Protein AF-A0A5C7PSC1-F1 (afdb_monomer_lite)

pLDDT: mean 78.49, std 18.17, range [40.88, 98.44]

Foldseek 3Di:
DDDPPQPFDADDCPDPNLVVQLVVCVVCVVLQVVPDDSVRLSVVLVVLLVVLCVVPRGDSDPVVSSVVSVVSSVVVVVVSSVVSVVVVVVVVVCVVVPPDPPDDPPPPPPPDPDPPCVVVVVVVLLVPDDPLLVLLVVCLVPDDPVVVVLLVCCLDPVNVPPLVNQQVSCVVSVHPRPDRSNVSNVVSVVD

Structure (mmCIF, N/CA/C/O backbone):
data_AF-A0A5C7PSC1-F1
#
_entry.id   AF-A0A5C7PSC1-F1
#
loop_
_atom_site.group_PDB
_atom_site.id
_atom_site.type_symbol
_atom_site.label_atom_id
_atom_site.label_alt_id
_atom_site.label_comp_id
_atom_site.label_asym_id
_atom_site.label_entity_id
_atom_site.label_seq_id
_atom_site.pdbx_PDB_ins_code
_atom_site.Cartn_x
_atom_site.Cartn_y
_atom_site.Cartn_z
_atom_site.occupancy
_atom_site.B_iso_or_equiv
_atom_site.auth_seq_id
_atom_site.auth_comp_id
_atom_site.auth_asym_id
_atom_site.auth_atom_id
_atom_site.pdbx_PDB_model_num
ATOM 1 N N . MET A 1 1 ? 24.864 8.557 -46.687 1.00 45.19 1 MET A N 1
ATOM 2 C CA . MET A 1 1 ? 23.799 8.698 -45.670 1.00 45.19 1 MET A CA 1
ATOM 3 C C . MET A 1 1 ? 23.616 7.345 -44.995 1.00 45.19 1 MET A C 1
ATOM 5 O O . MET A 1 1 ? 23.120 6.427 -45.629 1.00 45.19 1 MET A O 1
ATOM 9 N N . SER A 1 2 ? 24.142 7.179 -43.777 1.00 45.31 2 SER A N 1
ATOM 10 C CA . SER A 1 2 ? 24.087 5.905 -43.047 1.00 45.31 2 SER A CA 1
ATOM 11 C C . SER A 1 2 ? 22.681 5.708 -42.486 1.00 45.31 2 SER A C 1
ATOM 13 O O . SER A 1 2 ? 22.219 6.506 -41.669 1.00 45.31 2 SER A O 1
ATOM 15 N N . ASN A 1 3 ? 21.987 4.685 -42.978 1.00 46.28 3 ASN A N 1
ATOM 16 C CA . ASN A 1 3 ? 20.640 4.323 -42.565 1.00 46.28 3 ASN A CA 1
ATOM 17 C C . ASN A 1 3 ? 20.730 3.750 -41.139 1.00 46.28 3 ASN A C 1
ATOM 19 O O . ASN A 1 3 ? 21.005 2.565 -40.950 1.00 46.28 3 ASN A O 1
ATOM 23 N N . LYS A 1 4 ? 20.605 4.606 -40.113 1.00 57.72 4 LYS A N 1
ATOM 24 C CA . LYS A 1 4 ? 20.507 4.164 -38.717 1.00 57.72 4 LYS A CA 1
ATOM 25 C C . LYS A 1 4 ? 19.192 3.403 -38.580 1.00 57.72 4 LYS A C 1
ATOM 27 O O . LYS A 1 4 ? 18.150 4.005 -38.348 1.00 57.72 4 LYS A O 1
ATOM 32 N N . ILE A 1 5 ? 19.250 2.083 -38.730 1.00 59.00 5 ILE A N 1
ATOM 33 C CA . ILE A 1 5 ? 18.168 1.183 -38.337 1.00 59.00 5 ILE A CA 1
ATOM 34 C C . ILE A 1 5 ? 17.919 1.463 -36.853 1.00 59.00 5 ILE A C 1
ATOM 36 O O . ILE A 1 5 ? 18.736 1.098 -36.004 1.00 59.00 5 ILE A O 1
ATOM 40 N N . ALA A 1 6 ? 16.844 2.192 -36.548 1.00 61.94 6 ALA A N 1
ATOM 41 C CA . ALA A 1 6 ? 16.422 2.444 -35.182 1.00 61.94 6 ALA A CA 1
ATOM 42 C C . ALA A 1 6 ? 16.201 1.078 -34.528 1.00 61.94 6 ALA A C 1
ATOM 44 O O . ALA A 1 6 ? 15.316 0.319 -34.932 1.00 61.94 6 ALA A O 1
ATOM 45 N N . ARG A 1 7 ? 17.078 0.713 -33.587 1.00 62.09 7 ARG A N 1
ATOM 46 C CA . ARG A 1 7 ? 16.967 -0.543 -32.846 1.00 62.09 7 ARG A CA 1
ATOM 47 C C . ARG A 1 7 ? 15.686 -0.457 -32.026 1.00 62.09 7 ARG A C 1
ATOM 49 O O . ARG A 1 7 ? 15.674 0.197 -30.990 1.00 62.09 7 ARG A O 1
ATOM 56 N N . LYS A 1 8 ? 14.614 -1.078 -32.520 1.00 74.75 8 LYS A N 1
ATOM 57 C CA . LYS A 1 8 ? 13.349 -1.208 -31.793 1.00 74.75 8 LYS A CA 1
ATOM 58 C C . LYS A 1 8 ? 13.649 -1.895 -30.463 1.00 74.75 8 LYS A C 1
ATOM 60 O O . LYS A 1 8 ? 14.211 -2.991 -30.452 1.00 74.75 8 LYS A O 1
ATOM 65 N N . TYR A 1 9 ? 13.346 -1.222 -29.360 1.00 82.25 9 TYR A N 1
ATOM 66 C CA . TYR A 1 9 ? 13.547 -1.787 -28.035 1.00 82.25 9 TYR A CA 1
ATOM 67 C C . TYR A 1 9 ? 12.457 -2.826 -27.770 1.00 82.25 9 TYR A C 1
ATOM 69 O O . TYR A 1 9 ? 11.272 -2.516 -27.870 1.00 82.25 9 TYR A O 1
ATOM 77 N N . LEU A 1 10 ? 12.867 -4.056 -27.449 1.00 87.00 10 LEU A N 1
ATOM 78 C CA . LEU A 1 10 ? 11.958 -5.110 -27.015 1.00 87.00 10 LEU A CA 1
ATOM 79 C C . LEU A 1 10 ? 12.010 -5.182 -25.481 1.00 87.00 10 LEU A C 1
ATOM 81 O O . LEU A 1 10 ? 13.060 -5.549 -24.939 1.00 87.00 10 LEU A O 1
ATOM 85 N N . PRO A 1 11 ? 10.928 -4.825 -24.773 1.00 91.06 11 PRO A N 1
ATOM 86 C CA . PRO A 1 11 ? 10.928 -4.847 -23.320 1.00 91.06 11 PRO A CA 1
ATOM 87 C C . PRO A 1 11 ? 11.053 -6.284 -22.802 1.00 91.06 11 PRO A C 1
ATOM 89 O O . PRO A 1 11 ? 10.447 -7.213 -23.336 1.00 91.06 11 PRO A O 1
ATOM 92 N N . ARG A 1 12 ? 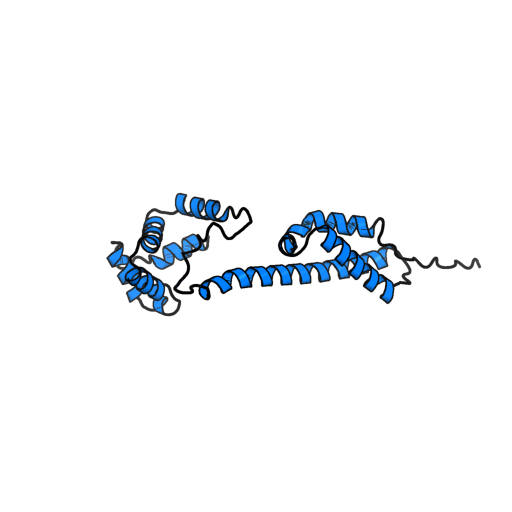11.826 -6.462 -21.728 1.00 94.38 12 ARG A N 1
ATOM 93 C CA . ARG A 1 12 ? 11.921 -7.708 -20.953 1.00 94.38 12 ARG A CA 1
ATOM 94 C C . ARG A 1 12 ? 11.647 -7.384 -19.491 1.00 94.38 12 ARG A C 1
ATOM 96 O O . ARG A 1 12 ? 12.072 -6.331 -19.025 1.00 94.38 12 ARG A O 1
ATOM 103 N N . PHE A 1 13 ? 10.926 -8.264 -18.799 1.00 95.69 13 PHE A N 1
ATOM 104 C CA . PHE A 1 13 ? 10.605 -8.058 -17.385 1.00 95.69 13 PHE A CA 1
ATOM 105 C C . PHE A 1 13 ? 11.854 -8.179 -16.502 1.00 95.69 13 PHE A C 1
ATOM 107 O O . PHE A 1 13 ? 12.066 -7.366 -15.605 1.00 95.69 13 PHE A O 1
ATOM 114 N N . GLU A 1 14 ? 12.701 -9.162 -16.804 1.00 96.81 14 GLU A N 1
ATOM 115 C CA . GLU A 1 14 ? 13.961 -9.407 -16.104 1.00 96.81 14 GLU A CA 1
ATOM 116 C C . GLU A 1 14 ? 14.892 -8.185 -16.150 1.00 96.81 14 GLU A C 1
ATOM 118 O O . GLU A 1 14 ? 14.989 -7.473 -17.158 1.00 96.81 14 GLU A O 1
ATOM 123 N N . GLY A 1 15 ? 15.618 -7.960 -15.054 1.00 95.44 15 GLY A N 1
ATOM 124 C CA . GLY A 1 15 ? 16.598 -6.882 -14.937 1.00 95.44 15 GLY A CA 1
ATOM 125 C C . GLY A 1 15 ? 15.998 -5.595 -14.355 1.00 95.44 15 GLY A C 1
ATOM 126 O O . GLY A 1 15 ? 15.490 -5.630 -13.236 1.00 95.44 15 GLY A O 1
ATOM 127 N N . PRO A 1 16 ? 16.070 -4.430 -15.034 1.00 96.38 16 PRO A N 1
ATOM 128 C CA . PRO A 1 16 ? 15.688 -3.149 -14.426 1.00 96.38 16 PRO A CA 1
ATOM 129 C C . PRO A 1 16 ? 14.225 -3.053 -13.972 1.00 96.38 16 PRO A C 1
ATOM 131 O O . PRO A 1 16 ? 13.933 -2.350 -13.005 1.00 96.38 16 PRO A O 1
ATOM 134 N N . ILE A 1 17 ? 13.307 -3.725 -14.674 1.00 96.94 17 ILE A N 1
ATOM 135 C CA . ILE A 1 17 ? 11.873 -3.702 -14.360 1.00 96.94 17 ILE A CA 1
ATOM 136 C C . ILE A 1 17 ? 11.599 -4.545 -13.113 1.00 96.94 17 ILE A C 1
ATOM 138 O O . ILE A 1 17 ? 11.056 -4.023 -12.143 1.00 96.94 17 ILE A O 1
ATOM 142 N N . GLU A 1 18 ? 12.052 -5.797 -13.092 1.00 97.88 18 GLU A N 1
ATOM 143 C CA . GLU A 1 18 ? 11.975 -6.677 -11.920 1.00 97.88 18 GLU A CA 1
ATOM 144 C C . GLU A 1 18 ? 12.687 -6.083 -10.694 1.00 97.88 18 GLU A C 1
ATOM 146 O O . GLU A 1 18 ? 12.135 -6.058 -9.593 1.00 97.88 18 GLU A O 1
ATOM 151 N N . GLY A 1 19 ? 13.874 -5.500 -10.885 1.00 98.12 19 GLY A N 1
ATOM 152 C CA . GLY A 1 19 ? 14.602 -4.795 -9.829 1.00 98.12 19 GLY A CA 1
ATOM 153 C C . GLY A 1 19 ? 13.839 -3.585 -9.280 1.00 98.12 19 GLY A C 1
ATOM 154 O O . GLY A 1 19 ? 13.909 -3.284 -8.090 1.00 98.12 19 GLY A O 1
ATOM 155 N N . TYR A 1 20 ? 13.071 -2.884 -10.115 1.00 98.25 20 TYR A N 1
ATOM 156 C CA . TYR A 1 20 ? 12.183 -1.826 -9.640 1.00 98.25 20 TYR A CA 1
ATOM 157 C C . TYR A 1 20 ? 10.990 -2.387 -8.858 1.00 98.25 20 TYR A C 1
ATOM 159 O O . TYR A 1 20 ? 10.699 -1.871 -7.782 1.00 98.25 20 TYR A O 1
ATOM 167 N N . VAL A 1 21 ? 10.329 -3.436 -9.359 1.00 98.44 21 VAL A N 1
ATOM 168 C CA . VAL A 1 21 ? 9.164 -4.058 -8.704 1.00 98.44 21 VAL A CA 1
ATOM 169 C C . VAL A 1 21 ? 9.532 -4.588 -7.322 1.00 98.44 21 VAL A C 1
ATOM 171 O O . VAL A 1 21 ? 8.860 -4.268 -6.348 1.00 98.44 21 VAL A O 1
ATOM 174 N N . THR A 1 22 ? 10.632 -5.328 -7.210 1.00 98.19 22 THR A N 1
ATOM 175 C CA . THR A 1 22 ? 11.122 -5.872 -5.931 1.00 98.19 22 THR A CA 1
ATOM 176 C C . THR A 1 22 ? 11.441 -4.768 -4.919 1.00 98.19 22 THR A C 1
ATOM 178 O O . THR A 1 22 ? 11.012 -4.836 -3.767 1.00 98.19 22 THR A O 1
ATOM 181 N N . ASN A 1 23 ? 12.121 -3.697 -5.343 1.00 98.19 23 ASN A N 1
ATOM 182 C CA . ASN A 1 23 ? 12.383 -2.540 -4.481 1.00 98.19 23 ASN A CA 1
ATOM 183 C C . ASN A 1 23 ? 11.105 -1.802 -4.065 1.00 98.19 23 ASN A C 1
ATOM 185 O O . ASN A 1 23 ? 11.002 -1.369 -2.917 1.00 98.19 23 ASN A O 1
ATOM 189 N N . PHE A 1 24 ? 10.150 -1.659 -4.984 1.00 98.44 24 PHE A N 1
ATOM 190 C CA . PHE A 1 24 ? 8.853 -1.043 -4.723 1.00 98.44 24 PHE A CA 1
ATOM 191 C C . PHE A 1 24 ? 8.056 -1.860 -3.699 1.00 98.44 24 PHE A C 1
ATOM 193 O O . PHE A 1 24 ? 7.571 -1.311 -2.712 1.00 98.44 24 PHE A O 1
ATOM 200 N N . LEU A 1 25 ? 7.975 -3.179 -3.888 1.00 98.00 25 LEU A N 1
ATOM 201 C CA . LEU A 1 25 ? 7.275 -4.080 -2.976 1.00 98.00 25 LEU A CA 1
ATOM 202 C C . LEU A 1 25 ? 7.929 -4.096 -1.598 1.00 98.00 25 LEU A C 1
ATOM 204 O O . LEU A 1 25 ? 7.225 -3.964 -0.607 1.00 98.00 25 LEU A O 1
ATOM 208 N N . ARG A 1 26 ? 9.260 -4.101 -1.500 1.00 97.12 26 ARG A N 1
ATOM 209 C CA . ARG A 1 26 ? 9.940 -3.986 -0.200 1.00 97.12 26 ARG A CA 1
ATOM 210 C C . ARG A 1 26 ? 9.476 -2.771 0.622 1.00 97.12 26 ARG A C 1
ATOM 212 O O . ARG A 1 26 ? 9.459 -2.838 1.844 1.00 97.12 26 ARG A O 1
ATOM 219 N N . GLN A 1 27 ? 9.112 -1.666 -0.030 1.00 97.44 27 GLN A N 1
ATOM 220 C CA . GLN A 1 27 ? 8.668 -0.434 0.638 1.00 97.44 27 GLN A CA 1
ATOM 221 C C . GLN A 1 27 ? 7.150 -0.364 0.864 1.00 97.44 27 GLN A C 1
ATOM 223 O O . GLN A 1 27 ? 6.691 0.368 1.744 1.00 97.44 27 GLN A O 1
ATOM 228 N N . HIS A 1 28 ? 6.359 -1.078 0.062 1.00 97.62 28 HIS A N 1
ATOM 229 C CA . HIS A 1 28 ? 4.909 -0.873 -0.011 1.00 97.62 28 HIS A CA 1
ATOM 230 C C . HIS A 1 28 ? 4.066 -2.139 0.166 1.00 97.62 28 HIS A C 1
ATOM 232 O O . HIS A 1 28 ? 2.850 -2.017 0.280 1.00 97.62 28 HIS A O 1
ATOM 238 N N . HIS A 1 29 ? 4.677 -3.324 0.232 1.00 97.19 29 HIS A N 1
ATOM 239 C CA . HIS A 1 29 ? 3.983 -4.613 0.328 1.00 97.19 29 HIS A CA 1
ATOM 240 C C . HIS A 1 29 ? 3.018 -4.678 1.512 1.00 97.19 29 HIS A C 1
ATOM 242 O O . HIS A 1 29 ? 1.934 -5.232 1.385 1.00 97.19 29 HIS A O 1
ATOM 248 N N . TRP A 1 30 ? 3.354 -4.027 2.629 1.00 95.50 30 TRP A N 1
ATOM 249 C CA . TRP A 1 30 ? 2.499 -3.943 3.817 1.00 95.50 30 TRP A CA 1
ATOM 250 C C . TRP A 1 30 ? 1.064 -3.458 3.532 1.00 95.50 30 TRP A C 1
ATOM 252 O O . TRP A 1 30 ? 0.163 -3.758 4.304 1.00 95.50 30 TRP A O 1
ATOM 262 N N . LYS A 1 31 ? 0.828 -2.740 2.424 1.00 94.75 31 LYS A N 1
ATOM 263 C CA . LYS A 1 31 ? -0.504 -2.258 2.022 1.00 94.75 31 LYS A CA 1
ATOM 264 C C . LYS A 1 31 ? -1.431 -3.335 1.461 1.00 94.75 31 LYS A C 1
ATOM 266 O O . LYS A 1 31 ? -2.628 -3.102 1.408 1.00 94.75 31 LYS A O 1
ATOM 271 N N . VAL A 1 32 ? -0.876 -4.447 0.989 1.00 96.75 32 VAL A N 1
ATOM 272 C CA . VAL A 1 32 ? -1.615 -5.567 0.375 1.00 96.75 32 VAL A CA 1
ATOM 273 C C . VAL A 1 32 ? -1.321 -6.895 1.072 1.00 96.75 32 VAL A C 1
ATOM 275 O O . VAL A 1 32 ? -1.821 -7.936 0.666 1.00 96.75 32 VAL A O 1
ATOM 278 N N . ALA A 1 33 ? -0.514 -6.863 2.135 1.00 94.12 33 ALA A N 1
ATOM 279 C CA . ALA A 1 33 ? 0.023 -8.051 2.787 1.00 94.12 33 ALA A CA 1
ATOM 280 C C . ALA A 1 33 ? -1.041 -8.947 3.442 1.00 94.12 33 ALA A C 1
ATOM 282 O O . ALA A 1 33 ? -0.717 -10.072 3.803 1.00 94.12 33 ALA A O 1
ATOM 283 N N . SER A 1 34 ? -2.284 -8.478 3.626 1.00 91.62 34 SER A N 1
ATOM 284 C CA . SER A 1 34 ? -3.353 -9.343 4.149 1.00 91.62 34 SER A CA 1
ATOM 285 C C . SER A 1 34 ? -4.015 -10.213 3.094 1.00 91.62 34 SER A C 1
ATOM 287 O O . SER A 1 34 ? -4.531 -11.267 3.445 1.00 91.62 34 SER A O 1
ATOM 289 N N . SER A 1 35 ? -4.040 -9.785 1.831 1.00 93.25 35 SER A N 1
ATOM 290 C CA . SER A 1 35 ? -4.691 -10.538 0.752 1.00 93.25 35 SER A CA 1
ATOM 291 C C . SER A 1 35 ? -3.709 -11.223 -0.185 1.00 93.25 35 SER A C 1
ATOM 293 O O . SER A 1 35 ? -4.120 -12.110 -0.928 1.00 93.25 35 SER A O 1
ATOM 295 N N . MET A 1 36 ? -2.439 -10.815 -0.186 1.00 95.56 36 MET A N 1
ATOM 296 C CA . MET A 1 36 ? -1.492 -11.241 -1.206 1.00 95.56 36 MET A CA 1
ATOM 297 C C . MET A 1 36 ? -0.074 -11.367 -0.648 1.00 95.56 36 MET A C 1
ATOM 299 O O . MET A 1 36 ? 0.414 -10.473 0.048 1.00 95.56 36 MET A O 1
ATOM 303 N N . GLU A 1 37 ? 0.601 -12.464 -0.999 1.00 97.25 37 GLU A N 1
ATOM 304 C CA . GLU A 1 37 ? 2.017 -12.659 -0.700 1.00 97.25 37 GLU A CA 1
ATOM 305 C C . GLU A 1 37 ? 2.914 -11.876 -1.672 1.00 97.25 37 GLU A C 1
ATOM 307 O O . GLU A 1 37 ? 2.499 -11.413 -2.740 1.00 97.25 37 GLU A O 1
ATOM 312 N N . THR A 1 38 ? 4.196 -11.732 -1.328 1.00 96.81 38 THR A N 1
ATOM 313 C CA . THR A 1 38 ? 5.132 -10.963 -2.161 1.00 96.81 38 THR A CA 1
ATOM 314 C C . THR A 1 38 ? 5.313 -11.588 -3.546 1.00 96.81 38 THR A C 1
ATOM 316 O O . THR A 1 38 ? 5.406 -10.853 -4.532 1.00 96.81 38 THR A O 1
ATOM 319 N N . ASP A 1 39 ? 5.314 -12.919 -3.642 1.00 97.75 39 ASP A N 1
ATOM 320 C CA . ASP A 1 39 ? 5.470 -13.633 -4.912 1.00 97.75 39 ASP A CA 1
ATOM 321 C C . ASP A 1 39 ? 4.251 -13.448 -5.825 1.00 97.75 39 ASP A C 1
ATOM 323 O O . ASP A 1 39 ? 4.409 -13.215 -7.028 1.00 97.75 39 ASP A O 1
ATOM 327 N N . ASP A 1 40 ? 3.045 -13.441 -5.259 1.00 97.88 40 ASP A N 1
ATOM 328 C CA . ASP A 1 40 ? 1.812 -13.131 -5.986 1.00 97.88 40 ASP A CA 1
ATOM 329 C C . ASP A 1 40 ? 1.817 -11.679 -6.486 1.00 97.88 40 ASP A C 1
ATOM 331 O O . ASP A 1 40 ? 1.508 -11.407 -7.649 1.00 97.88 40 ASP A O 1
ATOM 335 N N . ALA A 1 41 ? 2.289 -10.738 -5.662 1.00 97.81 41 ALA A N 1
ATOM 336 C CA . ALA A 1 41 ? 2.430 -9.339 -6.060 1.00 97.81 41 ALA A CA 1
ATOM 337 C C . ALA A 1 41 ? 3.429 -9.157 -7.222 1.00 97.81 41 ALA A C 1
ATOM 339 O O . ALA A 1 41 ? 3.237 -8.305 -8.098 1.00 97.81 41 ALA A O 1
ATOM 340 N N . ILE A 1 42 ? 4.492 -9.968 -7.270 1.00 98.12 42 ILE A N 1
ATOM 341 C CA . ILE A 1 42 ? 5.434 -9.998 -8.399 1.00 98.12 42 ILE A CA 1
ATOM 342 C C . ILE A 1 42 ? 4.757 -10.566 -9.654 1.00 98.12 42 ILE A C 1
ATOM 344 O O . ILE A 1 42 ? 4.974 -10.042 -10.752 1.00 98.12 42 ILE A O 1
ATOM 348 N N . GLN A 1 43 ? 3.929 -11.606 -9.523 1.00 98.19 43 GLN A N 1
ATOM 349 C CA . GLN A 1 43 ? 3.162 -12.153 -10.647 1.00 98.19 43 GLN A CA 1
ATOM 350 C C . GLN A 1 43 ? 2.171 -11.127 -11.210 1.00 98.19 43 GLN A C 1
ATOM 352 O O . GLN A 1 43 ? 2.123 -10.928 -12.427 1.00 98.19 43 GLN A O 1
ATOM 357 N N . GLU A 1 44 ? 1.467 -10.390 -10.353 1.00 98.31 44 GLU A N 1
ATOM 358 C CA . GLU A 1 44 ? 0.608 -9.274 -10.762 1.00 98.31 44 GLU A CA 1
ATOM 359 C C . GLU A 1 44 ? 1.393 -8.208 -11.541 1.00 98.31 44 GLU A C 1
ATOM 361 O O . GLU A 1 44 ? 0.977 -7.759 -12.616 1.00 98.31 44 GLU A O 1
ATOM 366 N N . ALA A 1 45 ? 2.598 -7.859 -11.081 1.00 98.31 45 ALA A N 1
ATOM 367 C CA . ALA A 1 45 ? 3.469 -6.940 -11.809 1.00 98.31 45 ALA A CA 1
ATOM 368 C C . ALA A 1 45 ? 3.871 -7.480 -13.194 1.00 98.31 45 ALA A C 1
ATOM 370 O O . ALA A 1 45 ? 3.947 -6.708 -14.158 1.00 98.31 45 ALA A O 1
ATOM 371 N N . ARG A 1 46 ? 4.081 -8.799 -13.333 1.00 98.31 46 ARG A N 1
ATOM 372 C CA . ARG A 1 46 ? 4.330 -9.452 -14.633 1.00 98.31 46 ARG A CA 1
ATOM 373 C C . ARG A 1 46 ? 3.116 -9.351 -15.554 1.00 98.31 46 ARG A C 1
ATOM 375 O O . ARG A 1 46 ? 3.286 -9.059 -16.738 1.00 98.31 46 ARG A O 1
ATOM 382 N N . LEU A 1 47 ? 1.898 -9.516 -15.037 1.00 98.38 47 LEU A N 1
ATOM 383 C CA . LEU A 1 47 ? 0.671 -9.340 -15.823 1.00 98.38 47 LEU A CA 1
ATOM 384 C C . LEU A 1 47 ? 0.527 -7.899 -16.325 1.00 98.38 47 LEU A C 1
ATOM 386 O O . LEU A 1 47 ? 0.249 -7.681 -17.508 1.00 98.38 47 LEU A O 1
ATOM 390 N N . VAL A 1 48 ? 0.779 -6.905 -15.467 1.00 98.12 48 VAL A N 1
ATOM 391 C CA . VAL A 1 48 ? 0.781 -5.487 -15.864 1.00 98.12 48 VAL A CA 1
ATOM 392 C C . VAL A 1 48 ? 1.850 -5.218 -16.925 1.00 98.12 48 VAL A C 1
ATOM 394 O O . VAL A 1 48 ? 1.571 -4.557 -17.927 1.00 98.12 48 VAL A O 1
ATOM 397 N N . PHE A 1 49 ? 3.048 -5.783 -16.766 1.00 97.81 49 PHE A N 1
ATOM 398 C CA . PHE A 1 49 ? 4.108 -5.686 -17.765 1.00 97.81 49 PHE A CA 1
ATOM 399 C C . PHE A 1 49 ? 3.675 -6.256 -19.118 1.00 97.81 49 PHE A C 1
ATOM 401 O O . PHE A 1 49 ? 3.852 -5.587 -20.134 1.00 97.81 49 PHE A O 1
ATOM 408 N N . LEU A 1 50 ? 3.070 -7.449 -19.148 1.00 96.75 50 LEU A N 1
ATOM 409 C CA . LEU A 1 50 ? 2.591 -8.072 -20.385 1.00 96.75 50 LEU A CA 1
ATOM 410 C C . LEU A 1 50 ? 1.505 -7.229 -21.062 1.00 96.75 50 LEU A C 1
ATOM 412 O O . LEU A 1 50 ? 1.522 -7.092 -22.284 1.00 96.75 50 LEU A O 1
ATOM 416 N N . ARG A 1 51 ? 0.610 -6.598 -20.290 1.00 97.19 51 ARG A N 1
ATOM 417 C CA . ARG A 1 51 ? -0.385 -5.643 -20.817 1.00 97.19 51 ARG A CA 1
ATOM 418 C C . ARG A 1 51 ? 0.277 -4.397 -21.414 1.00 97.19 51 ARG A C 1
ATOM 420 O O . ARG A 1 51 ? -0.125 -3.931 -22.479 1.00 97.19 51 ARG A O 1
ATOM 427 N N . CYS A 1 52 ? 1.303 -3.853 -20.760 1.00 95.56 52 CYS A N 1
ATOM 428 C CA . CYS A 1 52 ? 2.076 -2.735 -21.302 1.00 95.56 52 CYS A CA 1
ATOM 429 C C . CYS A 1 52 ? 2.841 -3.138 -22.570 1.00 95.56 52 CYS A C 1
ATOM 431 O O . CYS A 1 52 ? 2.835 -2.394 -23.548 1.00 95.56 52 CYS A O 1
ATOM 433 N N . ALA A 1 53 ? 3.469 -4.313 -22.578 1.00 94.62 53 ALA A N 1
ATOM 434 C CA . ALA A 1 53 ? 4.245 -4.825 -23.701 1.00 94.62 53 ALA A CA 1
ATOM 435 C C . ALA A 1 53 ? 3.365 -5.177 -24.907 1.00 94.62 53 ALA A C 1
ATOM 437 O O . ALA A 1 53 ? 3.755 -4.901 -26.036 1.00 94.62 53 ALA A O 1
ATOM 438 N N . SER A 1 54 ? 2.162 -5.720 -24.703 1.00 94.56 54 SER A N 1
ATOM 439 C CA . SER A 1 54 ? 1.241 -6.009 -25.807 1.00 94.56 54 SER A CA 1
ATOM 440 C C . SER A 1 54 ? 0.718 -4.731 -26.468 1.00 94.56 54 SER A C 1
ATOM 442 O O . SER A 1 54 ? 0.591 -4.677 -27.689 1.00 94.56 54 SER A O 1
ATOM 444 N N . LYS A 1 55 ? 0.470 -3.676 -25.680 1.00 93.88 55 LYS A N 1
ATOM 445 C CA . LYS A 1 55 ? -0.060 -2.397 -26.174 1.00 93.88 55 LYS A CA 1
ATOM 446 C C . LYS A 1 55 ? 1.010 -1.439 -26.714 1.00 93.88 55 LYS A C 1
ATOM 448 O O . LYS A 1 55 ? 0.736 -0.704 -27.657 1.00 93.88 55 LYS A O 1
ATOM 453 N N . TYR A 1 56 ? 2.212 -1.437 -26.133 1.00 89.00 56 TYR A N 1
ATOM 454 C CA . TYR A 1 56 ? 3.294 -0.477 -26.420 1.00 89.00 56 TYR A CA 1
ATOM 455 C C . TYR A 1 56 ? 4.625 -1.153 -26.802 1.00 89.00 56 TYR A C 1
ATOM 457 O O . TYR A 1 56 ? 5.697 -0.562 -26.653 1.00 89.00 56 TYR A O 1
ATOM 465 N N . GLY A 1 57 ? 4.573 -2.395 -27.294 1.00 72.00 57 GLY A N 1
ATOM 466 C CA . GLY A 1 57 ? 5.736 -3.271 -27.504 1.00 72.00 57 GLY A CA 1
ATOM 467 C C . GLY A 1 57 ? 6.791 -2.792 -28.500 1.00 72.00 57 GLY A C 1
ATOM 468 O O . GLY A 1 57 ? 7.867 -3.379 -28.563 1.00 72.00 57 GLY A O 1
ATOM 469 N N . ILE A 1 58 ? 6.520 -1.726 -29.257 1.00 79.06 58 ILE A N 1
ATOM 470 C CA . ILE A 1 58 ? 7.509 -1.042 -30.092 1.00 79.06 58 ILE A CA 1
ATOM 471 C C . ILE A 1 58 ? 7.672 0.370 -29.533 1.00 79.06 58 ILE A C 1
ATOM 473 O O . ILE A 1 58 ? 6.961 1.290 -29.928 1.00 79.06 58 ILE A O 1
ATOM 477 N N . THR A 1 59 ? 8.583 0.526 -28.578 1.00 79.81 59 THR A N 1
ATOM 478 C CA . THR A 1 59 ? 8.951 1.827 -28.007 1.00 79.81 59 THR A CA 1
ATOM 479 C C . THR A 1 59 ? 10.353 2.222 -28.465 1.00 79.81 59 THR A C 1
ATOM 481 O O . THR A 1 59 ? 11.227 1.372 -28.643 1.00 79.81 59 THR A O 1
ATOM 484 N N . ASP A 1 60 ? 10.573 3.523 -28.663 1.00 78.69 60 ASP A N 1
ATOM 485 C CA . ASP A 1 60 ? 11.850 4.038 -29.175 1.00 78.69 60 ASP A CA 1
ATOM 486 C C . ASP A 1 60 ? 12.972 3.953 -28.137 1.00 78.69 60 ASP A C 1
ATOM 488 O O . ASP A 1 60 ? 14.141 3.781 -28.487 1.00 78.69 60 ASP A O 1
ATOM 492 N N . THR A 1 61 ? 12.628 4.072 -26.850 1.00 88.12 61 THR A N 1
ATOM 493 C CA . THR A 1 61 ? 13.602 4.096 -25.758 1.00 88.12 61 THR A CA 1
ATOM 494 C C . THR A 1 61 ? 13.157 3.251 -24.560 1.00 88.12 61 THR A C 1
ATOM 496 O O . THR A 1 61 ? 11.976 3.250 -24.194 1.00 88.12 61 THR A O 1
ATOM 499 N N . PRO A 1 62 ? 14.099 2.559 -23.890 1.00 90.12 62 PRO A N 1
ATOM 500 C CA . PRO A 1 62 ? 13.798 1.787 -22.686 1.00 90.12 62 PRO A CA 1
ATOM 501 C C . PRO A 1 62 ? 13.279 2.664 -21.541 1.00 90.12 62 PRO A C 1
ATOM 503 O O . PRO A 1 62 ? 12.454 2.220 -20.746 1.00 90.12 62 PRO A O 1
ATOM 506 N N . GLN A 1 63 ? 13.719 3.924 -21.465 1.00 93.19 63 GLN A N 1
ATOM 507 C CA . GLN A 1 63 ? 13.268 4.871 -20.445 1.00 93.19 63 GLN A CA 1
ATOM 508 C C . GLN A 1 63 ? 11.781 5.199 -20.595 1.00 93.19 63 GLN A C 1
ATOM 510 O O . GLN A 1 63 ? 11.075 5.284 -19.591 1.00 93.19 63 GLN A O 1
ATOM 515 N N . HIS A 1 64 ? 11.297 5.342 -21.834 1.00 92.06 64 HIS A N 1
ATOM 516 C CA . HIS A 1 64 ? 9.882 5.592 -22.096 1.00 92.06 64 HIS A CA 1
ATOM 517 C C . HIS A 1 64 ? 9.042 4.389 -21.654 1.00 92.06 64 HIS A C 1
ATOM 519 O O . HIS A 1 64 ? 8.106 4.551 -20.870 1.00 92.06 64 HIS A O 1
ATOM 525 N N . PHE A 1 65 ? 9.414 3.174 -22.066 1.00 94.81 65 PHE A N 1
ATOM 526 C CA . PHE A 1 65 ? 8.693 1.974 -21.638 1.00 94.81 65 PHE A CA 1
ATOM 527 C C . PHE A 1 65 ? 8.687 1.823 -20.109 1.00 94.81 65 PHE A C 1
ATOM 529 O O . PHE A 1 65 ? 7.647 1.546 -19.515 1.00 94.81 65 PHE A O 1
ATOM 536 N N . MET A 1 66 ? 9.826 2.077 -19.456 1.00 95.62 66 MET A N 1
ATOM 537 C CA . MET A 1 66 ? 9.926 2.038 -17.998 1.00 95.62 66 MET A CA 1
ATOM 538 C C . MET A 1 66 ? 8.988 3.046 -17.327 1.00 95.62 66 MET A C 1
ATOM 540 O O . MET A 1 66 ? 8.319 2.698 -16.360 1.00 95.62 66 MET A O 1
ATOM 544 N N . ALA A 1 67 ? 8.907 4.284 -17.824 1.00 96.06 67 ALA A N 1
ATOM 545 C CA . ALA A 1 67 ? 7.996 5.290 -17.279 1.00 96.06 67 ALA A CA 1
ATOM 546 C C . ALA A 1 67 ? 6.527 4.848 -17.395 1.00 96.06 67 ALA A C 1
ATOM 548 O O . ALA A 1 67 ? 5.790 4.919 -16.411 1.00 96.06 67 ALA A O 1
ATOM 549 N N . LEU A 1 68 ? 6.130 4.312 -18.556 1.00 95.69 68 LEU A N 1
ATOM 550 C CA . LEU A 1 68 ? 4.789 3.759 -18.775 1.00 95.69 68 LEU A CA 1
ATOM 551 C C . LEU A 1 68 ? 4.480 2.624 -17.797 1.00 95.69 68 LEU A C 1
ATOM 553 O O . LEU A 1 68 ? 3.432 2.640 -17.150 1.00 95.69 68 LEU A O 1
ATOM 557 N N . PHE A 1 69 ? 5.404 1.670 -17.658 1.00 97.50 69 PHE A N 1
ATOM 558 C CA . PHE A 1 69 ? 5.251 0.551 -16.736 1.00 97.50 69 PHE A CA 1
ATOM 559 C C . PHE A 1 69 ? 5.128 1.025 -15.286 1.00 97.50 69 PHE A C 1
ATOM 561 O O . PHE A 1 69 ? 4.191 0.628 -14.602 1.00 97.50 69 PHE A O 1
ATOM 568 N N . LYS A 1 70 ? 6.013 1.921 -14.825 1.00 98.06 70 LYS A N 1
ATOM 569 C CA . LYS A 1 70 ? 5.961 2.475 -13.462 1.00 98.06 70 LYS A CA 1
ATOM 570 C C . LYS A 1 70 ? 4.606 3.104 -13.162 1.00 98.06 70 LYS A C 1
ATOM 572 O O . LYS A 1 70 ? 4.026 2.834 -12.112 1.00 98.06 70 LYS A O 1
ATOM 577 N N . THR A 1 71 ? 4.090 3.925 -14.077 1.00 98.25 71 THR A N 1
ATOM 578 C CA . THR A 1 71 ? 2.783 4.566 -13.906 1.00 98.25 71 THR A CA 1
ATOM 579 C C . THR A 1 71 ? 1.648 3.542 -13.876 1.00 98.25 71 THR A C 1
ATOM 581 O O . THR A 1 71 ? 0.768 3.652 -13.025 1.00 98.25 71 THR A O 1
ATOM 584 N N . ALA A 1 72 ? 1.663 2.550 -14.770 1.00 98.12 72 ALA A N 1
ATOM 585 C CA . ALA A 1 72 ? 0.642 1.504 -14.814 1.00 98.12 72 ALA A CA 1
ATOM 586 C C . ALA A 1 72 ? 0.659 0.630 -13.550 1.00 98.12 72 ALA A C 1
ATOM 588 O O . ALA A 1 72 ? -0.380 0.446 -12.922 1.00 98.12 72 ALA A O 1
ATOM 589 N N . TRP A 1 73 ? 1.840 0.162 -13.143 1.00 98.44 73 TRP A N 1
ATOM 590 C CA . TRP A 1 73 ? 2.035 -0.651 -11.945 1.00 98.44 73 TRP A CA 1
ATOM 591 C C . TRP A 1 73 ? 1.624 0.087 -10.674 1.00 98.44 73 TRP A C 1
ATOM 593 O O . TRP A 1 73 ? 0.874 -0.453 -9.871 1.00 98.44 73 TRP A O 1
ATOM 603 N N . THR A 1 74 ? 2.053 1.342 -10.512 1.00 98.44 74 THR A N 1
ATOM 604 C CA . THR A 1 74 ? 1.726 2.126 -9.311 1.00 98.44 74 THR A CA 1
ATOM 605 C C . THR A 1 74 ? 0.215 2.303 -9.161 1.00 98.44 74 THR A C 1
ATOM 607 O O . THR A 1 74 ? -0.300 2.180 -8.057 1.00 98.44 74 THR A O 1
ATOM 610 N N . ARG A 1 75 ? -0.507 2.564 -10.260 1.00 98.38 75 ARG A N 1
ATOM 611 C CA . ARG A 1 75 ? -1.974 2.683 -10.232 1.00 98.38 75 ARG A CA 1
ATOM 612 C C . ARG A 1 75 ? -2.639 1.353 -9.889 1.00 98.38 75 ARG A C 1
ATOM 614 O O . ARG A 1 75 ? -3.422 1.316 -8.953 1.00 98.38 75 ARG A O 1
ATOM 621 N N . HIS A 1 76 ? -2.248 0.274 -10.568 1.00 98.31 76 HIS A N 1
ATOM 622 C CA . HIS A 1 76 ? -2.768 -1.072 -10.298 1.00 98.31 76 HIS A CA 1
ATOM 623 C C . HIS A 1 76 ? -2.552 -1.488 -8.838 1.00 98.31 76 HIS A C 1
ATOM 625 O O . HIS A 1 76 ? -3.469 -1.961 -8.180 1.00 98.31 76 HIS A O 1
ATOM 631 N N . PHE A 1 77 ? -1.360 -1.240 -8.293 1.00 98.44 77 PHE A N 1
ATOM 632 C CA . PHE A 1 77 ? -1.051 -1.546 -6.900 1.00 98.44 77 PHE A CA 1
ATOM 633 C C . PHE A 1 77 ? -1.883 -0.717 -5.907 1.00 98.44 77 PHE A C 1
ATOM 635 O O . PHE A 1 77 ? -2.271 -1.228 -4.861 1.00 98.44 77 PHE A O 1
ATOM 642 N N . LEU A 1 78 ? -2.169 0.554 -6.213 1.00 97.94 78 LEU A N 1
ATOM 643 C CA . LEU A 1 78 ? -3.057 1.376 -5.384 1.00 97.94 78 LEU A CA 1
ATOM 644 C C . LEU A 1 78 ? -4.497 0.856 -5.401 1.00 97.94 78 LEU A C 1
ATOM 646 O O . LEU A 1 78 ? -5.144 0.872 -4.358 1.00 97.94 78 LEU A O 1
ATOM 650 N N . ASP A 1 79 ? -4.972 0.369 -6.547 1.00 97.94 79 ASP A N 1
ATOM 651 C CA . ASP A 1 79 ? -6.293 -0.251 -6.650 1.00 97.94 79 ASP A CA 1
ATOM 652 C C . ASP A 1 79 ? -6.359 -1.539 -5.809 1.00 97.94 79 ASP A C 1
ATOM 654 O O . ASP A 1 79 ? -7.307 -1.720 -5.050 1.00 97.94 79 ASP A O 1
ATOM 658 N N . LEU A 1 80 ? -5.317 -2.381 -5.851 1.00 97.19 80 LEU A N 1
ATOM 659 C CA . LEU A 1 80 ? -5.206 -3.565 -4.984 1.00 97.19 80 LEU A CA 1
ATOM 660 C C . LEU A 1 80 ? -5.183 -3.193 -3.496 1.00 97.19 80 LEU A C 1
ATOM 662 O O . LEU A 1 80 ? -5.913 -3.780 -2.706 1.00 97.19 80 LEU A O 1
ATOM 666 N N . ALA A 1 81 ? -4.392 -2.189 -3.111 1.00 96.50 81 ALA A N 1
ATOM 667 C CA . ALA A 1 81 ? -4.328 -1.714 -1.728 1.00 96.50 81 ALA A CA 1
ATOM 668 C C . ALA A 1 81 ? -5.674 -1.165 -1.235 1.00 96.50 81 ALA A C 1
ATOM 670 O O . ALA A 1 81 ? -6.021 -1.328 -0.066 1.00 96.50 81 ALA A O 1
ATOM 671 N N . ARG A 1 82 ? -6.442 -0.519 -2.119 1.00 95.38 82 ARG A N 1
ATOM 672 C CA . ARG A 1 82 ? -7.795 -0.062 -1.804 1.00 95.38 82 ARG A CA 1
ATOM 673 C C . ARG A 1 82 ? -8.739 -1.242 -1.593 1.00 95.38 82 ARG A C 1
ATOM 675 O O . ARG A 1 82 ? -9.424 -1.263 -0.583 1.00 95.38 82 ARG A O 1
ATOM 682 N N . LEU A 1 83 ? -8.732 -2.228 -2.489 1.00 94.12 83 LEU A N 1
ATOM 683 C CA . LEU A 1 83 ? -9.557 -3.434 -2.343 1.00 94.12 83 LEU A CA 1
ATOM 684 C C . LEU A 1 83 ? -9.235 -4.196 -1.050 1.00 94.12 83 LEU A C 1
ATOM 686 O O . LEU A 1 83 ? -10.142 -4.650 -0.361 1.00 94.12 83 LEU A O 1
ATOM 690 N N . ASP A 1 84 ? -7.952 -4.295 -0.704 1.00 91.19 84 ASP A N 1
ATOM 691 C CA . ASP A 1 84 ? -7.492 -4.905 0.544 1.00 91.19 84 ASP A CA 1
ATOM 692 C C . ASP A 1 84 ? -7.956 -4.109 1.777 1.00 91.19 84 ASP A C 1
ATOM 694 O O . ASP A 1 84 ? -8.409 -4.692 2.760 1.00 91.19 84 ASP A O 1
ATOM 698 N N . SER A 1 85 ? -7.915 -2.774 1.706 1.00 88.06 85 SER A N 1
ATOM 699 C CA . SER A 1 85 ? -8.412 -1.894 2.774 1.00 88.06 85 SER A CA 1
ATOM 700 C C . SER A 1 85 ? -9.927 -2.024 2.961 1.00 88.06 85 SER A C 1
ATOM 702 O O . SER A 1 85 ? -10.386 -2.206 4.088 1.00 88.06 85 SER A O 1
ATOM 704 N N . ASP A 1 86 ? -10.688 -2.005 1.865 1.00 83.75 86 ASP A N 1
ATOM 705 C CA . ASP A 1 86 ? -12.147 -2.145 1.878 1.00 83.75 86 ASP A CA 1
ATOM 706 C C . ASP A 1 86 ? -12.552 -3.529 2.440 1.00 83.75 86 ASP A C 1
ATOM 708 O O . ASP A 1 86 ? -13.497 -3.645 3.220 1.00 83.75 86 ASP A O 1
ATOM 712 N N . ALA A 1 87 ? -11.800 -4.590 2.119 1.00 78.69 87 ALA A N 1
ATOM 713 C CA . ALA A 1 87 ? -12.040 -5.931 2.657 1.00 78.69 87 ALA A CA 1
ATOM 714 C C . ALA A 1 87 ? -11.815 -6.019 4.179 1.00 78.69 87 ALA A C 1
ATOM 716 O O . ALA A 1 87 ? -12.556 -6.722 4.869 1.00 78.69 87 ALA A O 1
ATOM 717 N N . ARG A 1 88 ? -10.832 -5.288 4.725 1.00 71.88 88 ARG A N 1
ATOM 718 C CA . ARG A 1 88 ? -10.596 -5.214 6.181 1.00 71.88 88 ARG A CA 1
ATOM 719 C C . ARG A 1 88 ? -11.720 -4.481 6.910 1.00 71.88 88 ARG A C 1
ATOM 721 O O . ARG A 1 88 ? -12.132 -4.904 7.990 1.00 71.88 88 ARG A O 1
ATOM 728 N N . GLU A 1 89 ? -12.230 -3.405 6.316 1.00 59.62 89 GLU A N 1
ATOM 729 C CA . GLU A 1 89 ? -13.319 -2.607 6.884 1.00 59.62 89 GLU A CA 1
ATOM 730 C C . GLU A 1 89 ? -14.599 -3.447 7.055 1.00 59.62 89 GLU A C 1
ATOM 732 O O . GLU A 1 89 ? -15.237 -3.415 8.108 1.00 59.62 89 GLU A O 1
ATOM 737 N N . VAL A 1 90 ? -14.918 -4.307 6.081 1.00 57.06 90 VAL A N 1
ATOM 738 C CA . VAL A 1 90 ? -16.089 -5.202 6.139 1.00 57.06 90 VAL A CA 1
ATOM 739 C C . VAL A 1 90 ? -16.014 -6.205 7.298 1.00 57.06 90 VAL A C 1
ATOM 741 O O . VAL A 1 90 ? -17.040 -6.498 7.911 1.00 57.06 90 VAL A O 1
ATOM 744 N N . ILE A 1 91 ? -14.822 -6.692 7.658 1.00 54.53 91 ILE A N 1
ATOM 745 C CA . ILE A 1 91 ? -14.653 -7.592 8.816 1.00 54.53 91 ILE A CA 1
ATOM 746 C C . ILE A 1 91 ? -14.975 -6.853 10.123 1.00 54.53 91 ILE A C 1
ATOM 748 O O . ILE A 1 91 ? -15.577 -7.431 11.025 1.00 54.53 91 ILE A O 1
ATOM 752 N N . THR A 1 92 ? -14.652 -5.559 10.205 1.00 49.25 92 THR A N 1
ATOM 753 C CA . THR A 1 92 ? -14.924 -4.748 11.403 1.00 49.25 92 THR A CA 1
ATOM 754 C C . THR A 1 92 ? -16.422 -4.469 11.570 1.00 49.25 92 THR A C 1
ATOM 756 O O . THR A 1 92 ? -16.933 -4.536 12.685 1.00 49.25 92 THR A O 1
ATOM 759 N N . TYR A 1 93 ? -17.159 -4.246 10.476 1.00 44.41 93 TYR A N 1
ATOM 760 C CA . TYR A 1 93 ? -18.614 -4.025 10.525 1.00 44.41 93 TYR A CA 1
ATOM 761 C C . TYR A 1 93 ? -19.452 -5.314 10.593 1.00 44.41 93 TYR A C 1
ATOM 763 O O . TYR A 1 93 ? -20.585 -5.290 11.069 1.00 44.41 93 TYR A O 1
ATOM 771 N N . GLY A 1 94 ? -18.914 -6.460 10.164 1.00 41.03 94 GLY A N 1
ATOM 772 C CA . GLY A 1 94 ? -19.601 -7.756 10.229 1.00 41.03 94 GLY A CA 1
ATOM 773 C C . GLY A 1 94 ? -19.790 -8.313 11.648 1.00 41.03 94 GLY A C 1
ATOM 774 O O . GLY A 1 94 ? -20.568 -9.248 11.838 1.00 41.03 94 GLY A O 1
ATOM 775 N N . HIS A 1 95 ? -19.119 -7.743 12.652 1.00 43.81 95 HIS A N 1
ATOM 776 C CA . HIS A 1 95 ? -19.182 -8.213 14.039 1.00 43.81 95 HIS A CA 1
ATOM 777 C C . HIS A 1 95 ? -20.402 -7.718 14.832 1.00 43.81 95 HIS A C 1
ATOM 779 O O . HIS A 1 95 ? -20.724 -8.308 15.859 1.00 43.81 95 HIS A O 1
ATOM 785 N N . GLU A 1 96 ? -21.152 -6.725 14.340 1.00 44.50 96 GLU A N 1
ATOM 786 C CA . GLU A 1 96 ? -22.440 -6.345 14.950 1.00 44.50 96 GLU A CA 1
ATOM 787 C C . GLU A 1 96 ? -23.585 -7.301 14.559 1.00 44.50 96 GLU A C 1
ATOM 789 O O . GLU A 1 96 ? -24.596 -7.377 15.253 1.00 44.50 96 GLU A O 1
ATOM 794 N N . ALA A 1 97 ? -23.426 -8.076 13.479 1.00 42.06 97 ALA A N 1
ATOM 795 C CA . ALA A 1 97 ? -24.464 -8.971 12.957 1.00 42.06 97 ALA A CA 1
ATOM 796 C C . ALA A 1 97 ? -24.296 -10.450 13.363 1.00 42.06 97 ALA A C 1
ATOM 798 O O . ALA A 1 97 ? -25.152 -11.272 13.035 1.00 42.06 97 ALA A O 1
ATOM 799 N N . ALA A 1 98 ? -23.211 -10.805 14.062 1.00 41.09 98 ALA A N 1
ATOM 800 C CA . ALA A 1 98 ? -22.860 -12.193 14.374 1.00 41.09 98 ALA A CA 1
ATOM 801 C C . ALA A 1 98 ? -23.109 -12.606 15.837 1.00 41.09 98 ALA A C 1
ATOM 803 O O . ALA A 1 98 ? -22.629 -13.655 16.258 1.00 41.09 98 ALA A O 1
ATOM 804 N N . VAL A 1 99 ? -23.901 -11.849 16.606 1.00 44.09 99 VAL A N 1
ATOM 805 C CA . VAL A 1 99 ? -24.460 -12.362 17.868 1.00 44.09 99 VAL A CA 1
ATOM 806 C C . VAL A 1 99 ? -25.628 -13.289 17.521 1.00 44.09 99 VAL A C 1
ATOM 808 O O . VAL A 1 99 ? -26.792 -12.896 17.533 1.00 44.09 99 VAL A O 1
ATOM 811 N N . ARG A 1 100 ? -25.312 -14.527 17.131 1.00 44.91 100 ARG A N 1
ATOM 812 C CA . ARG A 1 100 ? -26.269 -15.635 17.200 1.00 44.91 100 ARG A CA 1
ATOM 813 C C . ARG A 1 100 ? -26.373 -16.055 18.662 1.00 44.91 100 ARG A C 1
ATOM 815 O O . ARG A 1 100 ? -25.356 -16.242 19.314 1.00 44.91 100 ARG A O 1
ATOM 822 N N . GLU A 1 101 ? -27.597 -16.181 19.160 1.00 49.34 101 GLU A N 1
ATOM 823 C CA . GLU A 1 101 ? -27.923 -16.335 20.587 1.00 49.34 101 GLU A CA 1
ATOM 824 C C . GLU A 1 101 ? -27.429 -17.643 21.250 1.00 49.34 101 GLU A C 1
ATOM 826 O O . GLU A 1 101 ? -27.603 -17.785 22.456 1.00 49.34 101 GLU A O 1
ATOM 831 N N . ASP A 1 102 ? -26.773 -18.560 20.524 1.00 49.56 102 ASP A N 1
ATOM 832 C CA . ASP A 1 102 ? -26.535 -19.942 20.985 1.00 49.56 102 ASP A CA 1
ATOM 833 C C . ASP A 1 102 ? -25.067 -20.428 20.975 1.00 49.56 102 ASP A C 1
ATOM 835 O O . ASP A 1 102 ? -24.821 -21.595 21.278 1.00 49.56 102 ASP A O 1
ATOM 839 N N . GLU A 1 103 ? -24.074 -19.588 20.661 1.00 48.34 103 GLU A N 1
ATOM 840 C CA . GLU A 1 103 ? -22.658 -19.997 20.724 1.00 48.34 103 GLU A CA 1
ATOM 841 C C . GLU A 1 103 ? -21.875 -19.172 21.752 1.00 48.34 103 GLU A C 1
ATOM 843 O O . GLU A 1 103 ? -22.059 -17.959 21.865 1.00 48.34 103 GLU A O 1
ATOM 848 N N . ASP A 1 104 ? -21.029 -19.870 22.525 1.00 49.28 104 ASP A N 1
ATOM 849 C CA . ASP A 1 104 ? -20.109 -19.313 23.524 1.00 49.28 104 ASP A CA 1
ATOM 850 C C . ASP A 1 104 ? -19.474 -18.012 23.005 1.00 49.28 104 ASP A C 1
ATOM 852 O O . ASP A 1 104 ? -19.043 -17.980 21.847 1.00 49.28 104 ASP A O 1
ATOM 856 N N . PRO A 1 105 ? -19.386 -16.943 23.822 1.00 47.03 105 PRO A N 1
ATOM 857 C CA . PRO A 1 105 ? -18.807 -15.682 23.389 1.00 47.03 105 PRO A CA 1
ATOM 858 C C . PRO A 1 105 ? -17.349 -15.925 23.006 1.00 47.03 105 PRO A C 1
ATOM 860 O O . PRO A 1 105 ? -16.471 -16.011 23.866 1.00 47.03 105 PRO A O 1
ATOM 863 N N . LEU A 1 106 ? -17.098 -16.062 21.704 1.00 47.16 106 LEU A N 1
ATOM 864 C CA . LEU A 1 106 ? -15.759 -16.121 21.148 1.00 47.16 106 LEU A CA 1
ATOM 865 C C . LEU A 1 106 ? -15.020 -14.889 21.659 1.00 47.16 106 LEU A C 1
ATOM 867 O O . LEU A 1 106 ? -15.406 -13.753 21.372 1.00 47.16 106 LEU A O 1
ATOM 871 N N . ASN A 1 107 ? -13.998 -15.125 22.483 1.00 46.81 107 ASN A N 1
ATOM 872 C CA . ASN A 1 107 ? -13.184 -14.060 23.033 1.00 46.81 107 ASN A CA 1
ATOM 873 C C . ASN A 1 107 ? -12.655 -13.228 21.866 1.00 46.81 107 ASN A C 1
ATOM 875 O O . ASN A 1 107 ? -11.909 -13.719 21.022 1.00 46.81 107 ASN A O 1
ATOM 879 N N . LEU A 1 108 ? -13.030 -11.948 21.869 1.00 44.97 108 LEU A N 1
ATOM 880 C CA . LEU A 1 108 ? -12.634 -10.891 20.932 1.00 44.97 108 LEU A CA 1
ATOM 881 C C . LEU A 1 108 ? -11.112 -10.850 20.656 1.00 44.97 108 LEU A C 1
ATOM 883 O O . LEU A 1 108 ? -10.666 -10.268 19.673 1.00 44.97 108 LEU A O 1
ATOM 887 N N . LEU A 1 109 ? -10.319 -11.453 21.545 1.00 47.56 109 LEU A N 1
ATOM 888 C CA . LEU A 1 109 ? -8.861 -11.517 21.522 1.00 47.56 109 LEU A CA 1
ATOM 889 C C . LEU A 1 109 ? -8.291 -12.689 20.702 1.00 47.56 109 LEU A C 1
ATOM 891 O O . LEU A 1 109 ? -7.140 -12.602 20.289 1.00 47.56 109 LEU A O 1
ATOM 895 N N . ASP A 1 110 ? -9.064 -13.748 20.438 1.00 45.88 110 ASP A N 1
ATOM 896 C CA . ASP A 1 110 ? -8.558 -14.970 19.788 1.00 45.88 110 ASP A CA 1
ATOM 897 C C . ASP A 1 110 ? -8.740 -14.978 18.257 1.00 45.88 110 ASP A C 1
ATOM 899 O O . ASP A 1 110 ? -8.141 -15.805 17.569 1.00 45.88 110 ASP A O 1
ATOM 903 N N . LEU A 1 111 ? -9.549 -14.067 17.695 1.00 46.09 111 LEU A N 1
ATOM 904 C CA . LEU A 1 111 ? -9.933 -14.101 16.274 1.00 46.09 111 LEU A CA 1
ATOM 905 C C . LEU A 1 111 ? -9.142 -13.149 15.363 1.00 46.09 111 LEU A C 1
ATOM 907 O O . LEU A 1 111 ? -9.375 -13.131 14.154 1.00 46.09 111 LEU A O 1
ATOM 911 N N . VAL A 1 112 ? -8.202 -12.372 15.906 1.00 47.44 112 VAL A N 1
ATOM 912 C CA . VAL A 1 112 ? -7.324 -11.512 15.101 1.00 47.44 112 VAL A CA 1
ATOM 913 C C . VAL A 1 112 ? -5.922 -12.126 15.050 1.00 47.44 112 VAL A C 1
ATOM 915 O O . VAL A 1 112 ? -5.107 -11.864 15.933 1.00 47.44 112 VAL A O 1
ATOM 918 N N . PRO A 1 113 ? -5.598 -12.955 14.036 1.00 40.88 113 PRO A N 1
ATOM 919 C CA . PRO A 1 113 ? -4.239 -13.427 13.835 1.00 40.88 113 PRO A CA 1
ATOM 920 C C . PRO A 1 113 ? -3.415 -12.281 13.243 1.00 40.88 113 PRO A C 1
ATOM 922 O O . PRO A 1 113 ? -3.357 -12.060 12.036 1.00 40.88 113 PRO A O 1
ATOM 925 N N . GLY A 1 114 ? -2.810 -11.514 14.134 1.00 47.84 114 GLY A N 1
ATOM 926 C CA . GLY A 1 114 ? -1.943 -10.390 13.833 1.00 47.84 114 GLY A CA 1
ATOM 927 C C . GLY A 1 114 ? -1.718 -9.639 15.128 1.00 47.84 114 GLY A C 1
ATOM 928 O O . GLY A 1 114 ? -2.685 -9.324 15.813 1.00 47.84 114 GLY A O 1
ATOM 929 N N . ASP A 1 115 ? -0.457 -9.410 15.477 1.00 45.59 115 ASP A N 1
ATOM 930 C CA . ASP A 1 115 ? -0.033 -8.735 16.704 1.00 45.59 115 ASP A CA 1
ATOM 931 C C . ASP A 1 115 ? -0.497 -7.267 16.661 1.00 45.59 115 ASP A C 1
ATOM 933 O O . ASP A 1 115 ? 0.232 -6.338 16.309 1.00 45.59 115 ASP A O 1
ATOM 937 N N . LEU A 1 116 ? -1.789 -7.063 16.906 1.00 49.12 116 LEU A N 1
ATOM 938 C CA . LEU A 1 116 ? -2.390 -5.771 17.135 1.00 49.12 116 LEU A CA 1
ATOM 939 C C . LEU A 1 116 ? -2.025 -5.397 18.564 1.00 49.12 116 LEU A C 1
ATOM 941 O O . LEU A 1 116 ? -2.803 -5.551 19.506 1.00 49.12 116 LEU A O 1
ATOM 945 N N . ASP A 1 117 ? -0.861 -4.772 18.691 1.00 48.03 117 ASP A N 1
ATOM 946 C CA . ASP A 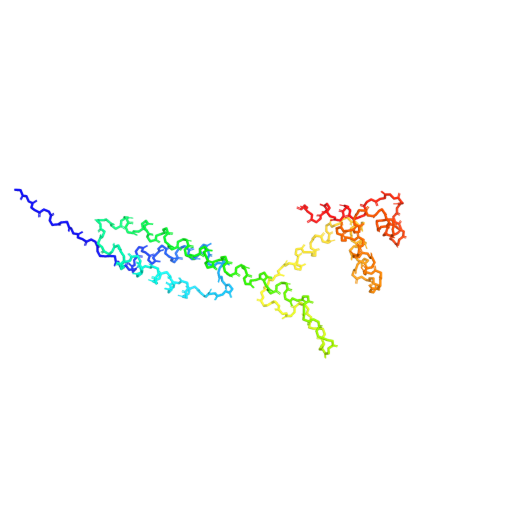1 117 ? -0.436 -3.995 19.859 1.00 48.03 117 ASP A CA 1
ATOM 947 C C . ASP A 1 117 ? -1.394 -2.800 20.147 1.00 48.03 117 ASP A C 1
ATOM 949 O O . ASP A 1 117 ? -1.077 -1.838 20.843 1.00 48.03 117 ASP A O 1
ATOM 953 N N . THR A 1 118 ? -2.619 -2.833 19.609 1.00 53.62 118 THR A N 1
ATOM 954 C CA . THR A 1 118 ? -3.744 -1.943 19.891 1.00 53.62 118 THR A CA 1
ATOM 955 C C . THR A 1 118 ? -4.188 -2.071 21.343 1.00 53.62 118 THR A C 1
ATOM 957 O O . THR A 1 118 ? -4.538 -1.064 21.956 1.00 53.62 118 THR A O 1
ATOM 960 N N . ALA A 1 119 ? -4.103 -3.271 21.931 1.00 56.38 119 ALA A N 1
ATOM 961 C CA . ALA A 1 119 ? -4.293 -3.435 23.369 1.00 56.38 119 ALA A CA 1
ATOM 962 C C . ALA A 1 119 ? -3.193 -2.702 24.154 1.00 56.38 119 ALA A C 1
ATOM 964 O O . ALA A 1 119 ? -3.485 -2.084 25.175 1.00 56.38 119 ALA A O 1
ATOM 965 N N . GLY A 1 120 ? -1.948 -2.707 23.665 1.00 60.34 120 GLY A N 1
ATOM 966 C CA . GLY A 1 120 ? -0.837 -1.945 24.236 1.00 60.34 120 GLY A CA 1
ATOM 967 C C . GLY A 1 120 ? -1.066 -0.435 24.161 1.00 60.34 120 GLY A C 1
ATOM 968 O O . GLY A 1 120 ? -0.943 0.260 25.172 1.00 60.34 120 GLY A O 1
ATOM 969 N N . TYR A 1 121 ? -1.483 0.074 22.998 1.00 63.66 121 TYR A N 1
ATOM 970 C CA . TYR A 1 121 ? -1.787 1.494 22.800 1.00 63.66 121 TYR A CA 1
ATOM 971 C C . TYR A 1 121 ? -2.966 1.963 23.660 1.00 63.66 121 TYR A C 1
ATOM 973 O O . TYR A 1 121 ? -2.842 2.953 24.381 1.00 63.66 121 TYR A O 1
ATOM 981 N N . LEU A 1 122 ? -4.075 1.215 23.676 1.00 68.00 122 LEU A N 1
ATOM 982 C CA . LEU A 1 122 ? -5.228 1.528 24.519 1.00 68.00 122 LEU A CA 1
ATOM 983 C C . LEU A 1 122 ? -4.869 1.458 26.008 1.00 68.00 122 LEU A C 1
ATOM 985 O O . LEU A 1 122 ? -5.241 2.347 26.765 1.00 68.00 122 LEU A O 1
ATOM 989 N N . ASN A 1 123 ? -4.099 0.454 26.437 1.00 70.19 123 ASN A N 1
ATOM 990 C CA . ASN A 1 123 ? -3.626 0.368 27.820 1.00 70.19 123 ASN A CA 1
ATOM 991 C C . ASN A 1 123 ? -2.670 1.511 28.184 1.00 70.19 123 ASN A C 1
ATOM 993 O O . ASN A 1 123 ? -2.667 1.955 29.330 1.00 70.19 123 ASN A O 1
ATOM 997 N N . THR A 1 124 ? -1.874 2.004 27.235 1.00 73.62 124 THR A N 1
ATOM 998 C CA . THR A 1 124 ? -0.995 3.162 27.443 1.00 73.62 124 THR A CA 1
ATOM 999 C C . THR A 1 124 ? -1.817 4.442 27.577 1.00 73.62 124 THR A C 1
ATOM 1001 O O . THR A 1 124 ? -1.645 5.163 28.557 1.00 73.62 124 THR A O 1
ATOM 1004 N N . LEU A 1 125 ? -2.794 4.660 26.690 1.00 73.81 125 LEU A N 1
ATOM 1005 C CA . LEU A 1 125 ? -3.753 5.763 26.805 1.00 73.81 125 LEU A CA 1
ATOM 1006 C C . LEU A 1 125 ? -4.521 5.705 28.131 1.00 73.81 125 LEU A C 1
ATOM 1008 O O . LEU A 1 125 ? -4.632 6.704 28.828 1.00 73.81 125 LEU A O 1
ATOM 1012 N N . LEU A 1 126 ? -4.996 4.530 28.546 1.00 76.69 126 LEU A N 1
ATOM 1013 C CA . LEU A 1 126 ? -5.690 4.364 29.826 1.00 76.69 126 LEU A CA 1
ATOM 1014 C C . LEU A 1 126 ? -4.780 4.604 31.039 1.00 76.69 126 LEU A C 1
ATOM 1016 O O . LEU A 1 126 ? -5.263 5.073 32.067 1.00 76.69 126 LEU A O 1
ATOM 1020 N N . ARG A 1 127 ? -3.477 4.307 30.943 1.00 79.25 127 ARG A N 1
ATOM 1021 C CA . ARG A 1 127 ? -2.497 4.591 32.007 1.00 79.25 127 ARG A CA 1
ATOM 1022 C C . ARG A 1 127 ? -2.196 6.079 32.147 1.00 79.25 127 ARG A C 1
ATOM 1024 O O . ARG A 1 127 ? -1.959 6.535 33.264 1.00 79.25 127 ARG A O 1
ATOM 1031 N N . GLU A 1 128 ? -2.190 6.813 31.040 1.00 83.56 128 GLU A N 1
ATOM 1032 C CA . GLU A 1 128 ? -1.932 8.259 31.013 1.00 83.56 128 GLU A CA 1
ATOM 1033 C C . GLU A 1 128 ? -3.207 9.099 31.176 1.00 83.56 128 GLU A C 1
ATOM 1035 O O . GLU A 1 128 ? -3.139 10.314 31.384 1.00 83.56 128 GLU A O 1
ATOM 1040 N N . ALA A 1 129 ? -4.378 8.464 31.114 1.00 85.06 129 ALA A N 1
ATOM 1041 C CA . ALA A 1 129 ? -5.656 9.140 31.211 1.00 85.06 129 ALA A CA 1
ATOM 1042 C C . ALA A 1 129 ? -5.868 9.788 32.595 1.00 85.06 129 ALA A C 1
ATOM 1044 O O . ALA A 1 129 ? -5.573 9.193 33.638 1.00 85.06 129 ALA A O 1
ATOM 1045 N N . PRO A 1 130 ? -6.452 11.000 32.647 1.00 87.38 130 PRO A N 1
ATOM 1046 C CA . PRO A 1 130 ? -6.899 11.595 33.899 1.00 87.38 130 PRO A CA 1
ATOM 1047 C C . PRO A 1 130 ? -7.864 10.667 34.650 1.00 87.38 130 PRO A C 1
ATOM 1049 O O . PRO A 1 130 ? -8.681 9.977 34.037 1.00 87.38 130 PRO A O 1
ATOM 1052 N N . ARG A 1 131 ? -7.824 10.696 35.990 1.00 84.81 131 ARG A N 1
ATOM 1053 C CA . ARG A 1 131 ? -8.654 9.829 36.855 1.00 84.81 131 ARG A CA 1
ATOM 1054 C C . ARG A 1 131 ? -10.144 9.874 36.508 1.00 84.81 131 ARG A C 1
ATOM 1056 O O . ARG A 1 131 ? -10.811 8.843 36.565 1.00 84.81 131 ARG A O 1
ATOM 1063 N N . ASP A 1 132 ? -10.643 11.044 36.116 1.00 84.69 132 ASP A N 1
ATOM 1064 C CA . ASP A 1 132 ? -12.028 11.229 35.684 1.00 84.69 132 ASP A CA 1
ATOM 1065 C C . ASP A 1 132 ? -12.360 10.326 34.482 1.00 84.69 132 ASP A C 1
ATOM 1067 O O . ASP A 1 132 ? -13.352 9.605 34.510 1.00 84.69 132 ASP A O 1
ATOM 1071 N N . ILE A 1 133 ? -11.493 10.302 33.463 1.00 84.25 133 ILE A N 1
ATOM 1072 C CA . ILE A 1 133 ? -11.660 9.524 32.224 1.00 84.25 133 ILE A CA 1
ATOM 1073 C C . ILE A 1 133 ? -11.639 8.025 32.511 1.00 84.25 133 ILE A C 1
ATOM 1075 O O . ILE A 1 133 ? -12.509 7.296 32.040 1.00 84.25 133 ILE A O 1
ATOM 1079 N N . ILE A 1 134 ? -10.698 7.574 33.344 1.00 85.19 134 ILE A N 1
ATOM 1080 C CA . ILE A 1 134 ? -10.605 6.169 33.761 1.00 85.19 134 ILE A CA 1
ATOM 1081 C C . ILE A 1 134 ? -11.882 5.741 34.486 1.00 85.19 134 ILE A C 1
ATOM 1083 O O . ILE A 1 134 ? -12.401 4.660 34.229 1.00 85.19 134 ILE A O 1
ATOM 1087 N N . THR A 1 135 ? -12.411 6.591 35.368 1.00 84.94 135 THR A N 1
ATOM 1088 C CA . THR A 1 135 ? -13.632 6.295 36.130 1.00 84.94 135 THR A CA 1
ATOM 1089 C C . THR A 1 135 ? -14.838 6.153 35.205 1.00 84.94 135 THR A C 1
ATOM 1091 O O . THR A 1 135 ? -15.621 5.219 35.357 1.00 84.94 135 THR A O 1
ATOM 1094 N N . ILE A 1 136 ? -14.955 7.032 34.206 1.00 83.12 136 ILE A N 1
ATOM 1095 C CA . ILE A 1 136 ? -16.032 6.987 33.211 1.00 83.12 136 ILE A CA 1
ATOM 1096 C C . ILE A 1 136 ? -15.919 5.721 32.355 1.00 83.12 136 ILE A C 1
ATOM 1098 O O . ILE A 1 136 ? -16.893 4.987 32.215 1.00 83.12 136 ILE A O 1
ATOM 1102 N N . LEU A 1 137 ? -14.736 5.427 31.812 1.00 81.62 137 LEU A N 1
ATOM 1103 C CA . LEU A 1 137 ? -14.519 4.246 30.968 1.00 81.62 137 LEU A CA 1
ATOM 1104 C C . LEU A 1 137 ? -14.702 2.942 31.755 1.00 81.62 137 LEU A C 1
ATOM 1106 O O . LEU A 1 137 ? -15.357 2.018 31.279 1.00 81.62 137 LEU A O 1
ATOM 1110 N N . SER A 1 138 ? -14.201 2.892 32.989 1.00 82.81 138 SER A N 1
ATOM 1111 C CA . SER A 1 138 ? -14.404 1.766 33.904 1.00 82.81 138 SER A CA 1
ATOM 1112 C C . SER A 1 138 ? -15.885 1.561 34.221 1.00 82.81 138 SER A C 1
ATOM 1114 O O . SER A 1 138 ? -16.357 0.425 34.239 1.00 82.81 138 SER A O 1
ATOM 1116 N N . PHE A 1 139 ? -16.653 2.642 34.385 1.00 83.31 139 PHE A N 1
ATOM 1117 C CA . PHE A 1 139 ? -18.100 2.551 34.534 1.00 83.31 139 PHE A CA 1
ATOM 1118 C C . PHE A 1 139 ? -18.750 1.901 33.312 1.00 83.31 139 PHE A C 1
ATOM 1120 O O . PHE A 1 139 ? -19.534 0.979 33.498 1.00 83.31 139 PHE A O 1
ATOM 1127 N N . PHE A 1 140 ? -18.403 2.283 32.079 1.00 78.62 140 PHE A N 1
ATOM 1128 C CA . PHE A 1 140 ? -18.964 1.633 30.883 1.00 78.62 140 PHE A CA 1
ATOM 1129 C C . PHE A 1 140 ? -18.641 0.137 30.803 1.00 78.62 140 PHE A C 1
ATOM 1131 O O . PHE A 1 140 ? -19.505 -0.645 30.418 1.00 78.62 140 PHE A O 1
ATOM 1138 N N . LEU A 1 141 ? -17.434 -0.261 31.209 1.00 79.12 141 LEU A N 1
ATOM 1139 C CA . LEU A 1 141 ? -17.006 -1.663 31.202 1.00 79.12 141 LEU A CA 1
ATOM 1140 C C . LEU A 1 141 ? -17.649 -2.496 32.321 1.00 79.12 141 LEU A C 1
ATOM 1142 O O . LEU A 1 141 ? -17.872 -3.689 32.149 1.00 79.12 141 LEU A O 1
ATOM 1146 N N . SER A 1 142 ? -17.946 -1.870 33.462 1.00 80.38 142 SER A N 1
ATOM 1147 C CA . SER A 1 142 ? -18.427 -2.552 34.674 1.00 80.38 142 SER A CA 1
ATOM 1148 C C . SER A 1 142 ? -19.939 -2.422 34.891 1.00 80.38 142 SER A C 1
ATOM 1150 O O . SER A 1 142 ? -20.480 -2.993 35.839 1.00 80.38 142 SER A O 1
ATOM 1152 N N . SER A 1 143 ? -20.627 -1.621 34.074 1.00 82.62 143 SER A N 1
ATOM 1153 C CA . SER A 1 143 ? -22.033 -1.282 34.294 1.00 82.62 143 SER A CA 1
ATOM 1154 C C . SER A 1 143 ? -22.978 -2.420 33.923 1.00 82.62 143 SER A C 1
ATOM 1156 O O . SER A 1 143 ? -22.800 -3.063 32.888 1.00 82.62 143 SER A O 1
ATOM 1158 N N . PRO A 1 144 ? -24.068 -2.607 34.690 1.00 83.62 144 PRO A N 1
ATOM 1159 C CA . PRO A 1 144 ? -25.185 -3.439 34.270 1.00 83.62 144 PRO A CA 1
ATOM 1160 C C . PRO A 1 144 ? -25.678 -3.058 32.861 1.00 83.62 144 PRO A C 1
ATOM 1162 O O . PRO A 1 144 ? -25.761 -1.862 32.555 1.00 83.62 144 PRO A O 1
ATOM 1165 N N . PRO A 1 145 ? -26.098 -4.028 32.024 1.00 76.56 145 PRO A N 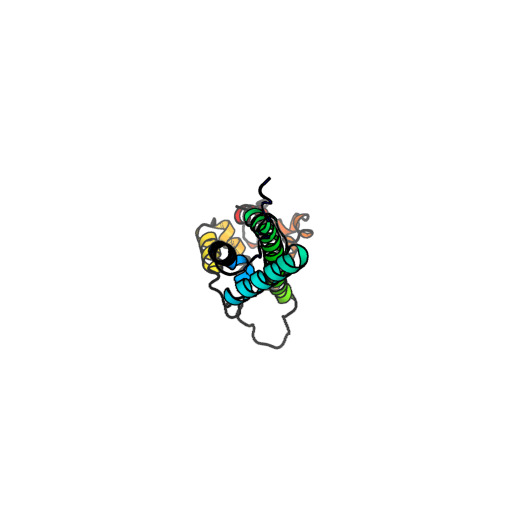1
ATOM 1166 C CA . PRO A 1 145 ? -26.455 -3.783 30.622 1.00 76.56 145 PRO A CA 1
ATOM 1167 C C . PRO A 1 145 ? -27.515 -2.693 30.421 1.00 76.56 145 PRO A C 1
ATOM 1169 O O . PRO A 1 145 ? -27.473 -1.951 29.444 1.00 76.56 145 PRO A O 1
ATOM 1172 N N . ALA A 1 146 ? -28.454 -2.558 31.362 1.00 75.69 146 ALA A N 1
ATOM 1173 C CA . ALA A 1 146 ? -29.482 -1.520 31.325 1.00 75.69 146 ALA A CA 1
ATOM 1174 C C . ALA A 1 146 ? -28.900 -0.099 31.459 1.00 75.69 146 ALA A C 1
ATOM 1176 O O . ALA A 1 146 ? -29.312 0.807 30.739 1.00 75.69 146 ALA A O 1
ATOM 1177 N N . LEU A 1 147 ? -27.914 0.086 32.343 1.00 73.19 147 LEU A N 1
ATOM 1178 C CA . LEU A 1 147 ? -27.247 1.374 32.553 1.00 73.19 147 LEU A CA 1
ATOM 1179 C C . LEU A 1 147 ? -26.280 1.694 31.413 1.00 73.19 147 LEU A C 1
ATOM 1181 O O . LEU A 1 147 ? -26.226 2.837 30.968 1.00 73.19 147 L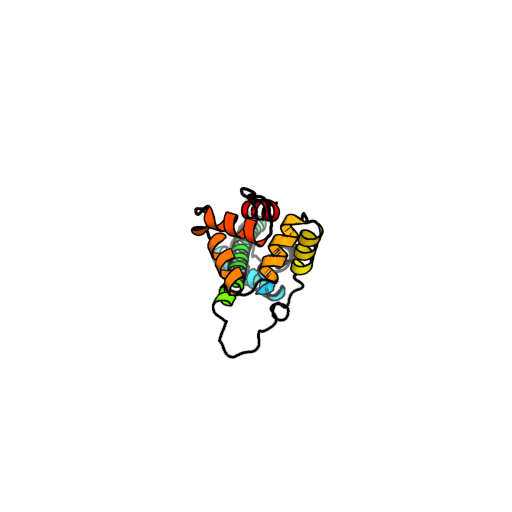EU A O 1
ATOM 1185 N N . ALA A 1 148 ? -25.581 0.682 30.894 1.00 75.19 148 ALA A N 1
ATOM 1186 C CA . ALA A 1 148 ? -24.713 0.833 29.731 1.00 75.19 148 ALA A CA 1
ATOM 1187 C C . ALA A 1 148 ? -25.501 1.278 28.486 1.00 75.19 148 ALA A C 1
ATOM 1189 O O . ALA A 1 148 ? -25.056 2.172 27.770 1.00 75.19 148 ALA A O 1
ATOM 1190 N N . ARG A 1 149 ? -26.703 0.724 28.263 1.00 76.00 149 ARG A N 1
ATOM 1191 C CA . ARG A 1 149 ? -27.597 1.143 27.168 1.00 76.00 149 ARG A CA 1
ATOM 1192 C C . ARG A 1 149 ? -28.083 2.579 27.334 1.00 76.00 149 ARG A C 1
ATOM 1194 O O . ARG A 1 149 ? -27.929 3.362 26.406 1.00 76.00 149 ARG A O 1
ATOM 1201 N N . ALA A 1 150 ? -28.577 2.949 28.517 1.00 71.94 150 ALA A N 1
ATOM 1202 C CA . ALA A 1 150 ? -29.014 4.322 28.791 1.00 71.94 150 ALA A CA 1
ATOM 1203 C C . ALA A 1 150 ? -27.871 5.342 28.605 1.00 71.94 150 ALA A C 1
ATOM 1205 O O . ALA A 1 150 ? -28.058 6.423 28.046 1.00 71.94 150 ALA A O 1
ATOM 1206 N N . ALA A 1 151 ? -26.658 4.977 29.023 1.00 70.31 151 ALA A N 1
ATOM 1207 C CA . ALA A 1 151 ? -25.465 5.787 28.821 1.00 70.31 151 ALA A CA 1
ATOM 1208 C C . ALA A 1 151 ? -25.021 5.842 27.343 1.00 70.31 151 ALA A C 1
ATOM 1210 O O . ALA A 1 151 ? -24.590 6.893 26.870 1.00 70.31 151 ALA A O 1
ATOM 1211 N N . GLY A 1 152 ? -25.158 4.746 26.593 1.00 73.00 152 GLY A N 1
ATOM 1212 C CA . GLY A 1 152 ? -24.892 4.695 25.152 1.00 73.00 152 GLY A CA 1
ATOM 1213 C C . GLY A 1 152 ? -25.886 5.525 24.333 1.00 73.00 152 GLY A C 1
ATOM 1214 O O . GLY A 1 152 ? -25.489 6.257 23.426 1.00 73.00 152 GLY A O 1
ATOM 1215 N N . GLU A 1 153 ? -27.167 5.500 24.702 1.00 74.38 153 GLU A N 1
ATOM 1216 C CA . GLU A 1 153 ? -28.207 6.347 24.111 1.00 74.38 153 GLU A CA 1
ATOM 1217 C C . GLU A 1 153 ? -27.904 7.832 24.333 1.00 74.38 153 GLU A C 1
ATOM 1219 O O . GLU A 1 153 ? -27.978 8.616 23.384 1.00 74.38 153 GLU A O 1
ATOM 1224 N N . ALA A 1 154 ? -27.454 8.203 25.537 1.00 69.62 154 ALA A N 1
ATOM 1225 C CA . ALA A 1 154 ? -26.967 9.546 25.853 1.00 69.62 154 ALA A CA 1
ATOM 1226 C C . ALA A 1 154 ? -25.731 9.959 25.026 1.00 69.62 154 ALA A C 1
ATOM 1228 O O . ALA A 1 154 ? -25.577 11.134 24.692 1.00 69.62 154 ALA A O 1
ATOM 1229 N N . TRP A 1 155 ? -24.865 9.005 24.667 1.00 70.50 155 TRP A N 1
ATOM 1230 C CA . TRP A 1 155 ? -23.657 9.237 23.863 1.00 70.50 155 TRP A CA 1
ATOM 1231 C C . TRP A 1 155 ? -23.941 9.393 22.361 1.00 70.50 155 TRP A C 1
ATOM 1233 O O . TRP A 1 155 ? -23.168 10.037 21.638 1.00 70.50 155 TRP A O 1
ATOM 1243 N N . SER A 1 156 ? -25.039 8.802 21.882 1.00 72.19 156 SER A N 1
ATOM 1244 C CA . SER A 1 156 ? -25.453 8.843 20.478 1.00 72.19 156 SER A CA 1
ATOM 1245 C C . SER A 1 156 ? -25.720 10.278 20.004 1.00 72.19 156 SER A C 1
ATOM 1247 O O . SER A 1 156 ? -26.096 11.154 20.782 1.00 72.19 156 SER A O 1
ATOM 1249 N N . GLY A 1 157 ? -25.566 10.551 18.703 1.00 60.91 157 GLY A N 1
ATOM 1250 C CA . GLY A 1 157 ? -25.767 11.899 18.144 1.00 60.91 157 GLY A CA 1
ATOM 1251 C C . GLY A 1 157 ? -27.157 12.509 18.410 1.00 60.91 157 GLY A C 1
ATOM 1252 O O . GLY A 1 157 ? -27.293 13.733 18.410 1.00 60.91 157 GLY A O 1
ATOM 1253 N N . ALA A 1 158 ? -28.170 11.675 18.676 1.00 59.50 158 ALA A N 1
ATOM 1254 C CA . ALA A 1 158 ? -29.502 12.101 19.105 1.00 59.50 158 ALA A CA 1
ATOM 1255 C C . ALA A 1 158 ? -29.549 12.455 20.606 1.00 59.50 158 ALA A C 1
ATOM 1257 O O . ALA A 1 158 ? -30.132 13.477 20.971 1.00 59.50 158 ALA A O 1
ATOM 1258 N N . GLY A 1 159 ? -28.881 11.665 21.454 1.00 57.03 159 GLY A N 1
ATOM 1259 C CA . GLY A 1 159 ? -28.783 11.884 22.901 1.00 57.03 159 GLY A CA 1
ATOM 1260 C C . GLY A 1 159 ? -27.853 13.030 23.302 1.00 57.03 159 GLY A C 1
ATOM 1261 O O . GLY A 1 159 ? -28.159 13.746 24.249 1.00 57.03 159 GLY A O 1
ATOM 1262 N N . ARG A 1 160 ? -26.795 13.315 22.526 1.00 57.91 160 ARG A N 1
ATOM 1263 C CA . ARG A 1 160 ? -25.869 14.446 22.767 1.00 57.91 160 ARG A CA 1
ATOM 1264 C C . ARG A 1 160 ? -26.561 15.809 22.812 1.00 57.91 160 ARG A C 1
ATOM 1266 O O . ARG A 1 160 ? -26.064 16.733 23.448 1.00 57.91 160 ARG A O 1
ATOM 1273 N N . LYS A 1 161 ? -27.693 15.957 22.112 1.00 56.03 161 LYS A N 1
ATOM 1274 C CA . LYS A 1 161 ? -28.495 17.193 22.115 1.00 56.03 161 LYS A CA 1
ATOM 1275 C C . LYS A 1 161 ? -29.402 17.312 23.342 1.00 56.03 161 LYS A C 1
ATOM 1277 O O . LYS A 1 161 ? -29.903 18.402 23.609 1.00 56.03 161 LYS A O 1
ATOM 1282 N N . GLN A 1 162 ? -29.622 16.225 24.077 1.00 60.72 162 GLN A N 1
ATOM 1283 C CA . GLN A 1 162 ? -30.413 16.221 25.299 1.00 60.72 162 GLN A CA 1
ATOM 1284 C C . GLN A 1 162 ? -29.491 16.454 26.502 1.00 60.72 162 GLN A C 1
ATOM 1286 O O . GLN A 1 162 ? -28.600 15.660 26.793 1.00 60.72 162 GLN A O 1
ATOM 1291 N N . GLN A 1 163 ? -29.725 17.544 27.240 1.00 60.91 163 GLN A N 1
ATOM 1292 C CA . GLN A 1 163 ? -29.000 17.847 28.485 1.00 60.91 163 GLN A CA 1
ATOM 1293 C C . GLN A 1 163 ? -29.143 16.745 29.553 1.00 60.91 163 GLN A C 1
ATOM 1295 O O . GLN A 1 163 ? -28.338 16.685 30.485 1.00 60.91 163 GLN A O 1
ATOM 1300 N N . ASP A 1 164 ? -30.134 15.863 29.410 1.00 69.00 164 ASP A N 1
ATOM 1301 C CA . ASP A 1 164 ? -30.440 14.811 30.376 1.00 69.00 164 ASP A CA 1
ATOM 1302 C C . ASP A 1 164 ? -29.390 13.695 30.416 1.00 69.00 164 ASP A C 1
ATOM 1304 O O . ASP A 1 164 ? -29.090 13.191 31.498 1.00 69.00 164 ASP A O 1
ATOM 1308 N N . GLY A 1 165 ? -28.752 13.361 29.290 1.00 72.81 165 GLY A N 1
ATOM 1309 C CA . GLY A 1 165 ? -27.776 12.269 29.229 1.00 72.81 165 GLY A CA 1
ATOM 1310 C C . GLY A 1 165 ? -26.506 12.542 30.043 1.00 72.81 165 GLY A C 1
ATOM 1311 O O . GLY A 1 165 ? -26.101 11.746 30.891 1.00 72.81 165 GLY A O 1
ATOM 1312 N N . ASN A 1 166 ? -25.908 13.720 29.850 1.00 78.81 166 ASN A N 1
ATOM 1313 C CA . ASN A 1 166 ? -24.732 14.139 30.615 1.00 78.81 166 ASN A CA 1
ATOM 1314 C C . ASN A 1 166 ? -25.077 14.387 32.096 1.00 78.81 166 ASN A C 1
ATOM 1316 O O . ASN A 1 166 ? -24.279 14.096 32.984 1.00 78.81 166 ASN A O 1
ATOM 1320 N N . ARG A 1 167 ? -26.294 14.868 32.387 1.00 81.19 167 ARG A N 1
ATOM 1321 C CA . ARG A 1 167 ? -26.772 15.040 33.764 1.00 81.19 167 ARG A CA 1
ATOM 1322 C C . ARG A 1 167 ? -26.903 13.704 34.496 1.00 81.19 167 ARG A C 1
ATOM 1324 O O . ARG A 1 167 ? -26.456 13.619 35.638 1.00 81.19 167 ARG A O 1
ATOM 1331 N N . MET A 1 168 ? -27.467 12.687 33.844 1.00 81.25 168 MET A N 1
ATOM 1332 C CA . MET A 1 168 ? -27.581 11.334 34.394 1.00 81.25 168 MET A CA 1
ATOM 1333 C C . MET A 1 168 ? -26.199 10.760 34.713 1.00 81.25 168 MET A C 1
ATOM 1335 O O . MET A 1 168 ? -25.979 10.257 35.810 1.00 81.25 168 MET A O 1
ATOM 1339 N N . LEU A 1 169 ? -25.244 10.888 33.789 1.00 80.12 169 LEU A N 1
ATOM 1340 C CA . LEU A 1 169 ? -23.880 10.402 33.997 1.00 80.12 169 LEU A CA 1
ATOM 1341 C C . LEU A 1 169 ? -23.172 11.126 35.143 1.00 80.12 169 LEU A C 1
ATOM 1343 O O . LEU A 1 169 ? -22.533 10.473 35.962 1.00 80.12 169 LEU A O 1
ATOM 1347 N N . CYS A 1 170 ? -23.329 12.447 35.258 1.00 85.25 170 CYS A N 1
ATOM 1348 C CA . CYS A 1 170 ? -22.804 13.191 36.403 1.00 85.25 170 CYS A CA 1
ATOM 1349 C C . CYS A 1 170 ? -23.396 12.706 37.730 1.00 85.25 170 CYS A C 1
ATOM 1351 O O . CYS A 1 170 ? -22.672 12.602 38.713 1.00 85.25 170 CYS A O 1
ATOM 1353 N N . GLU A 1 171 ? -24.691 12.394 37.764 1.00 85.25 171 GLU A N 1
ATOM 1354 C CA . GLU A 1 171 ? -25.363 11.911 38.971 1.00 85.25 171 GLU A CA 1
ATOM 1355 C C . GLU A 1 171 ? -24.910 10.500 39.361 1.00 85.25 171 GLU A C 1
ATOM 1357 O O . GLU A 1 171 ? -24.601 10.259 40.525 1.00 85.25 171 GLU A O 1
ATOM 1362 N N . VAL A 1 172 ? -24.788 9.597 38.387 1.00 82.81 172 VAL A N 1
ATOM 1363 C CA . VAL A 1 172 ? -24.360 8.209 38.617 1.00 82.81 172 VAL A CA 1
ATOM 1364 C C . VAL A 1 172 ? -22.880 8.120 39.001 1.00 82.81 172 VAL A C 1
ATOM 1366 O O . VAL A 1 172 ? -22.511 7.315 39.851 1.00 82.81 172 VAL A O 1
ATOM 1369 N N . LEU A 1 173 ? -22.030 8.960 38.406 1.00 83.38 173 LEU A N 1
ATOM 1370 C CA . LEU A 1 173 ? -20.585 8.973 38.657 1.00 83.38 173 LEU A CA 1
ATOM 1371 C C . LEU A 1 173 ? -20.171 9.914 39.800 1.00 83.38 173 LEU A C 1
ATOM 1373 O O . LEU A 1 173 ? -18.999 9.952 40.168 1.00 83.38 173 LEU A O 1
ATOM 1377 N N . GLY A 1 174 ? -21.109 10.685 40.360 1.00 85.44 174 GLY A N 1
ATOM 1378 C CA . GLY A 1 174 ? -20.845 11.626 41.452 1.00 85.44 174 GLY A CA 1
ATOM 1379 C C . GLY A 1 174 ? -20.099 12.903 41.041 1.00 85.44 174 GLY A C 1
ATOM 1380 O O . GLY A 1 174 ? -19.512 13.569 41.895 1.00 85.44 174 GLY A O 1
ATOM 1381 N N . PHE A 1 175 ? -20.111 13.274 39.757 1.00 87.62 175 PHE A N 1
ATOM 1382 C CA . PHE A 1 175 ? -19.532 14.537 39.292 1.00 87.62 175 PHE A CA 1
ATOM 1383 C C . PHE A 1 175 ? -20.459 15.735 39.576 1.00 87.62 175 PHE A C 1
ATOM 1385 O O . PHE A 1 175 ? -21.687 15.600 39.581 1.00 87.62 175 PHE A O 1
ATOM 1392 N N . PRO A 1 176 ? -19.906 16.951 39.758 1.00 87.56 176 PRO A N 1
ATOM 1393 C CA . PRO A 1 176 ? -20.707 18.162 39.907 1.00 87.56 176 PRO A CA 1
ATOM 1394 C C . PRO A 1 176 ? -21.657 18.374 38.7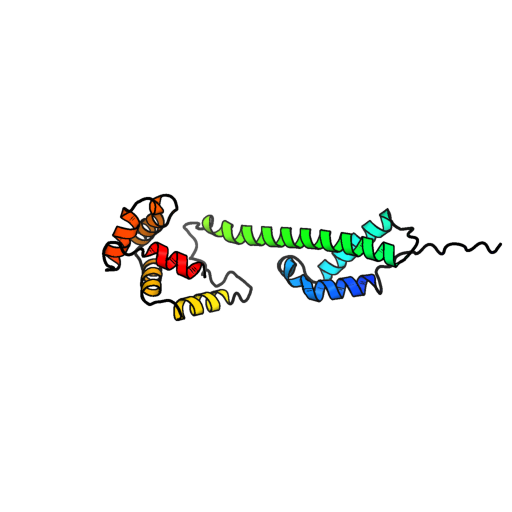22 1.00 87.56 176 PRO A C 1
ATOM 1396 O O . PRO A 1 176 ? -21.264 18.230 37.558 1.00 87.56 176 PRO A O 1
ATOM 1399 N N . ARG A 1 177 ? -22.904 18.769 39.015 1.00 79.62 177 ARG A N 1
ATOM 1400 C CA . ARG A 1 177 ? -23.913 19.092 37.994 1.00 79.62 177 ARG A CA 1
ATOM 1401 C C . ARG A 1 177 ? -23.373 20.175 37.053 1.00 79.62 177 ARG A C 1
ATOM 1403 O O . ARG A 1 177 ? -22.937 21.224 37.514 1.00 79.62 177 ARG A O 1
ATOM 1410 N N . GLY A 1 178 ? -23.419 19.913 35.747 1.00 79.81 178 GLY A N 1
ATOM 1411 C CA . GLY A 1 178 ? -22.897 20.814 34.711 1.00 79.81 178 GLY A CA 1
ATOM 1412 C C . GLY A 1 178 ? -21.480 20.493 34.224 1.00 79.81 178 GLY A C 1
ATOM 1413 O O . GLY A 1 178 ? -21.012 21.139 33.293 1.00 79.81 178 GLY A O 1
ATOM 1414 N N . THR A 1 179 ? -20.808 19.488 34.793 1.00 83.44 179 THR A N 1
ATOM 1415 C CA . THR A 1 179 ? -19.549 18.975 34.228 1.00 83.44 179 THR A CA 1
ATOM 1416 C C . THR A 1 179 ? -19.835 18.276 32.902 1.00 83.44 179 THR A C 1
ATOM 1418 O O . THR A 1 179 ? -20.680 17.390 32.861 1.00 83.44 179 THR A O 1
ATOM 1421 N N . ASP A 1 180 ? -19.151 18.649 31.821 1.00 84.38 180 ASP A N 1
ATOM 1422 C CA . ASP A 1 180 ? -19.252 17.947 30.535 1.00 84.38 180 ASP A CA 1
ATOM 1423 C C . ASP A 1 180 ? -18.346 16.708 30.529 1.00 84.38 180 ASP A C 1
ATOM 1425 O O . ASP A 1 180 ? -17.178 16.748 30.141 1.00 84.38 180 ASP A O 1
ATOM 1429 N N . VAL A 1 181 ? -18.876 15.612 31.064 1.00 82.81 181 VAL A N 1
ATOM 1430 C CA . VAL A 1 181 ? -18.166 14.340 31.240 1.00 82.81 181 VAL A CA 1
ATOM 1431 C C . VAL A 1 181 ? -17.902 13.695 29.879 1.00 82.81 181 VAL A C 1
ATOM 1433 O O . VAL A 1 181 ? -16.803 13.206 29.619 1.00 82.81 181 VAL A O 1
ATOM 1436 N N . LEU A 1 182 ? -18.891 13.763 28.989 1.00 79.69 182 LEU A N 1
ATOM 1437 C CA . LEU A 1 182 ? -18.826 13.215 27.637 1.00 79.69 182 LEU A CA 1
ATOM 1438 C C . LEU A 1 182 ? -17.835 13.984 26.758 1.00 79.69 182 LEU A C 1
ATOM 1440 O O . LEU A 1 182 ? -16.978 13.373 26.117 1.00 79.69 182 LEU A O 1
ATOM 1444 N N . GLY A 1 183 ? -17.895 15.317 26.782 1.00 81.81 183 GLY A N 1
ATOM 1445 C CA . GLY A 1 183 ? -16.972 16.164 26.031 1.00 81.81 183 GLY A CA 1
ATOM 1446 C C . GLY A 1 183 ? -15.522 16.010 26.484 1.00 81.81 183 GLY A C 1
ATOM 1447 O O . GLY A 1 183 ? -14.622 16.024 25.648 1.00 81.81 183 GLY A O 1
ATOM 1448 N N . LYS A 1 184 ? -15.273 15.774 27.781 1.00 83.62 184 LYS A N 1
ATOM 1449 C CA . LYS A 1 184 ? -13.926 15.476 28.299 1.00 83.62 184 LYS A CA 1
ATOM 1450 C C . LYS A 1 184 ? -13.344 14.184 27.718 1.00 83.62 184 LYS A C 1
ATOM 1452 O O . LYS A 1 184 ? -12.176 14.172 27.339 1.00 83.62 184 LYS A O 1
ATOM 1457 N N . VAL A 1 185 ? -14.138 13.113 27.638 1.00 81.75 185 VAL A N 1
ATOM 1458 C CA . VAL A 1 185 ? -13.687 11.837 27.052 1.00 81.75 185 VAL A CA 1
ATOM 1459 C C . VAL A 1 185 ? -13.478 11.977 25.547 1.00 81.75 185 VAL A C 1
ATOM 1461 O O . VAL A 1 185 ? -12.464 11.523 25.026 1.00 81.75 185 VAL A O 1
ATOM 1464 N N . GLU A 1 186 ? -14.390 12.653 24.847 1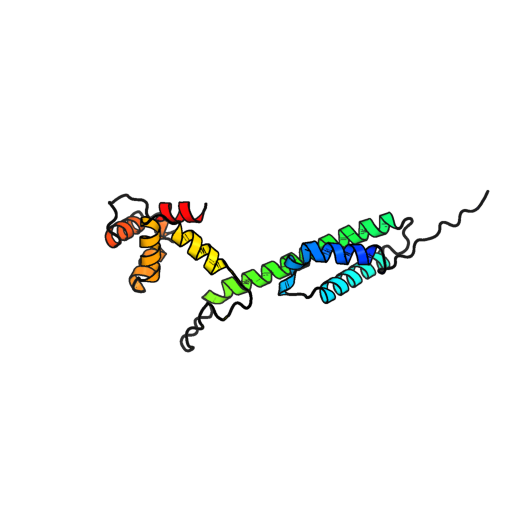.00 81.44 186 GLU A N 1
ATOM 1465 C CA . GLU A 1 186 ? -14.261 12.887 23.407 1.00 81.44 186 GLU A CA 1
ATOM 1466 C C . GLU A 1 186 ? -13.047 13.761 23.065 1.00 81.44 186 GLU A C 1
ATOM 1468 O O . GLU A 1 186 ? -12.350 13.479 22.093 1.00 81.44 186 GLU A O 1
ATOM 1473 N N . ALA A 1 187 ? -12.768 14.796 23.860 1.00 83.25 187 ALA A N 1
ATOM 1474 C CA . ALA A 1 187 ? -11.585 15.632 23.685 1.00 83.25 187 ALA A CA 1
ATOM 1475 C C . ALA A 1 187 ? -10.291 14.835 23.896 1.00 83.25 187 ALA A C 1
ATOM 1477 O O . ALA A 1 187 ? -9.353 15.015 23.130 1.00 83.25 187 ALA A O 1
ATOM 1478 N N . TYR A 1 188 ? -10.265 13.936 24.885 1.00 81.56 188 TYR A N 1
ATOM 1479 C CA . TYR A 1 188 ? -9.099 13.105 25.192 1.00 81.56 188 TYR A CA 1
ATOM 1480 C C . TYR A 1 188 ? -8.819 12.040 24.120 1.00 81.56 188 TYR A C 1
ATOM 1482 O O . TYR A 1 188 ? -7.668 11.816 23.769 1.00 81.56 188 TYR A O 1
ATOM 1490 N N . LEU A 1 189 ? -9.858 11.409 23.563 1.00 76.12 189 LEU A N 1
ATOM 1491 C CA . LEU A 1 189 ? -9.707 10.379 22.523 1.00 76.12 189 LEU A CA 1
ATOM 1492 C C . LEU A 1 189 ? -9.464 10.948 21.112 1.00 76.12 189 LEU A C 1
ATOM 1494 O O . LEU A 1 189 ? -9.165 10.186 20.197 1.00 76.12 189 LEU A O 1
ATOM 1498 N N . LYS A 1 190 ? -9.641 12.261 20.910 1.00 74.81 190 LYS A N 1
ATOM 1499 C CA . LYS A 1 190 ? -9.344 12.950 19.639 1.00 74.81 190 LYS A CA 1
ATOM 1500 C C . LYS A 1 190 ? -7.920 13.510 19.557 1.00 74.81 190 LYS A C 1
ATOM 1502 O O . LYS A 1 190 ? -7.518 13.909 18.463 1.00 74.81 190 LYS A O 1
ATOM 1507 N N . THR A 1 191 ? -7.215 13.602 20.683 1.00 55.56 191 THR A N 1
ATOM 1508 C CA . THR A 1 191 ? -5.781 13.936 20.764 1.00 55.56 191 THR A CA 1
ATOM 1509 C C . THR A 1 191 ? -4.915 12.734 20.442 1.00 55.56 191 THR A C 1
ATOM 1511 O O . THR A 1 191 ? -3.903 12.945 19.738 1.00 55.56 191 THR A O 1
#

Secondary structure (DSSP, 8-state):
--------B---STTHHHHHHHHHHHHHGGGTTTT--HHHHHHHHHHHHHHHHHHH-SBS-HHHHHHHHHHHHHHHHHHHHHHHHHHHHHHHHGGGS---TTS----TTTS--S--THHHHHHHHHHHS-HHHHHHHHHHHHS-HHHHHHHHHHHSTTGGG-HHHHHHHHHHHTPPTT--HHHHHHHHHH-

Sequence (191 aa):
MSNKIARKYLPRFEGPIEGYVTNFLRQHHWKVASSMETDDAIQEARLVFLRCASKYGITDTPQHFMALFKTAWTRHFLDLARLDSDAREVITYGHEAAVREDEDPLNLLDLVPGDLDTAGYLNTLLREAPRDIITILSFFLSSPPALARAAGEAWSGAGRKQQDGNRMLCEVLGFPRGTDVLGKVEAYLKT

Radius of gyration: 27.87 Å; chains: 1; bounding box: 54×41×87 Å